Protein AF-C4G9R0-F1 (afdb_monomer_lite)

Structure (mmCIF, N/CA/C/O backbone):
data_AF-C4G9R0-F1
#
_entry.id   AF-C4G9R0-F1
#
loop_
_atom_site.group_PDB
_atom_site.id
_atom_site.type_symbol
_atom_site.label_atom_id
_atom_site.label_alt_id
_atom_site.label_comp_id
_atom_site.label_asym_id
_atom_site.label_entity_id
_atom_site.label_seq_id
_atom_site.pdbx_PDB_ins_code
_atom_site.Cartn_x
_atom_site.Cartn_y
_atom_site.Cartn_z
_atom_site.occupancy
_atom_site.B_iso_or_equiv
_atom_site.auth_seq_id
_atom_site.auth_comp_id
_atom_site.auth_asym_id
_atom_site.auth_atom_id
_atom_site.pdbx_PDB_model_num
ATOM 1 N N . MET A 1 1 ? 24.195 -30.583 -20.330 1.00 51.25 1 MET A N 1
ATOM 2 C CA . MET A 1 1 ? 23.621 -30.604 -18.969 1.00 51.25 1 MET A CA 1
ATOM 3 C C . MET A 1 1 ? 22.112 -30.655 -19.128 1.00 51.25 1 MET A C 1
ATOM 5 O O . MET A 1 1 ? 21.583 -29.836 -19.867 1.00 51.25 1 MET A O 1
ATOM 9 N N . THR A 1 2 ? 21.447 -31.658 -18.560 1.00 52.69 2 THR A N 1
ATOM 10 C CA . THR A 1 2 ? 19.978 -31.748 -18.485 1.00 52.69 2 THR A CA 1
ATOM 11 C C . THR A 1 2 ? 19.506 -31.054 -17.204 1.00 52.69 2 THR A C 1
ATOM 13 O O . THR A 1 2 ? 20.284 -30.952 -16.256 1.00 52.69 2 THR A O 1
ATOM 16 N N . GLY A 1 3 ? 18.260 -30.566 -17.159 1.00 59.72 3 GLY A N 1
ATOM 17 C CA . GLY A 1 3 ? 17.718 -29.900 -15.961 1.00 59.72 3 GLY A CA 1
ATOM 18 C C . GLY A 1 3 ? 17.754 -30.777 -14.702 1.00 59.72 3 GLY A C 1
ATOM 19 O O . GLY A 1 3 ? 17.905 -30.259 -13.603 1.00 59.72 3 GLY A O 1
ATOM 20 N N . GLU A 1 4 ? 17.703 -32.099 -14.878 1.00 60.91 4 GLU A N 1
ATOM 21 C CA . GLU A 1 4 ? 17.729 -33.097 -13.800 1.00 60.91 4 GLU A CA 1
ATOM 22 C C . GLU A 1 4 ? 19.090 -33.221 -13.106 1.00 60.91 4 GLU A C 1
ATOM 24 O O . GLU A 1 4 ? 19.130 -33.468 -11.908 1.00 60.91 4 GLU A O 1
ATOM 29 N N . ASN A 1 5 ? 20.197 -32.989 -13.820 1.00 63.16 5 ASN A N 1
ATOM 30 C CA . ASN A 1 5 ? 21.545 -33.140 -13.255 1.00 63.16 5 ASN A CA 1
ATOM 31 C C . ASN A 1 5 ? 22.100 -31.810 -12.725 1.00 63.16 5 ASN A C 1
ATOM 33 O O . ASN A 1 5 ? 23.210 -31.766 -12.213 1.00 63.16 5 ASN A O 1
ATOM 37 N N . LEU A 1 6 ? 21.368 -30.705 -12.889 1.00 59.38 6 LEU A N 1
ATOM 38 C CA . LEU A 1 6 ? 21.793 -29.365 -12.483 1.00 59.38 6 LEU A CA 1
ATOM 39 C C . LEU A 1 6 ? 22.047 -29.212 -10.962 1.00 59.38 6 LEU A C 1
ATOM 41 O O . LEU A 1 6 ? 23.009 -28.521 -10.621 1.00 59.38 6 LEU A O 1
ATOM 45 N N . PRO A 1 7 ? 21.274 -29.859 -10.059 1.00 63.22 7 PRO A N 1
ATOM 46 C CA . PRO A 1 7 ? 21.526 -29.810 -8.615 1.00 63.22 7 PRO A CA 1
ATOM 47 C C . PRO A 1 7 ? 22.849 -30.459 -8.187 1.00 63.22 7 PRO A C 1
ATOM 49 O O . PRO A 1 7 ? 23.428 -30.052 -7.190 1.00 63.22 7 PRO A O 1
ATOM 52 N N . ASP A 1 8 ? 23.364 -31.429 -8.948 1.00 66.31 8 ASP A N 1
ATOM 53 C CA . ASP A 1 8 ? 24.611 -32.133 -8.609 1.00 66.31 8 ASP A CA 1
ATOM 54 C C . ASP A 1 8 ? 25.868 -31.302 -8.931 1.00 66.31 8 ASP A C 1
ATOM 56 O O . ASP A 1 8 ? 26.953 -31.574 -8.417 1.00 66.31 8 ASP A O 1
ATOM 60 N N . PHE A 1 9 ? 25.734 -30.288 -9.796 1.00 66.00 9 PHE A N 1
ATOM 61 C CA . PHE A 1 9 ? 26.832 -29.401 -10.210 1.00 66.00 9 PHE A CA 1
ATOM 62 C C . PHE A 1 9 ? 26.811 -28.038 -9.525 1.00 66.00 9 PHE A C 1
ATOM 64 O O . PHE A 1 9 ? 27.817 -27.327 -9.555 1.00 66.00 9 PHE A O 1
ATOM 71 N N . LEU A 1 10 ? 25.678 -27.649 -8.948 1.00 60.59 10 LEU A N 1
ATOM 72 C CA . LEU A 1 10 ? 25.532 -26.381 -8.262 1.00 60.59 10 LEU A CA 1
ATOM 73 C C . LEU A 1 10 ? 25.135 -26.659 -6.815 1.00 60.59 10 LEU A C 1
ATOM 75 O O . LEU A 1 10 ? 24.077 -27.228 -6.576 1.00 60.59 10 LEU A O 1
ATOM 79 N N . ASP A 1 11 ? 25.952 -26.210 -5.861 1.00 54.31 11 ASP A N 1
ATOM 80 C CA . ASP A 1 11 ? 25.622 -26.182 -4.429 1.00 54.31 11 ASP A CA 1
ATOM 81 C C . ASP A 1 11 ? 24.531 -25.116 -4.183 1.00 54.31 11 ASP A C 1
ATOM 83 O O . ASP A 1 11 ? 24.765 -24.031 -3.654 1.00 54.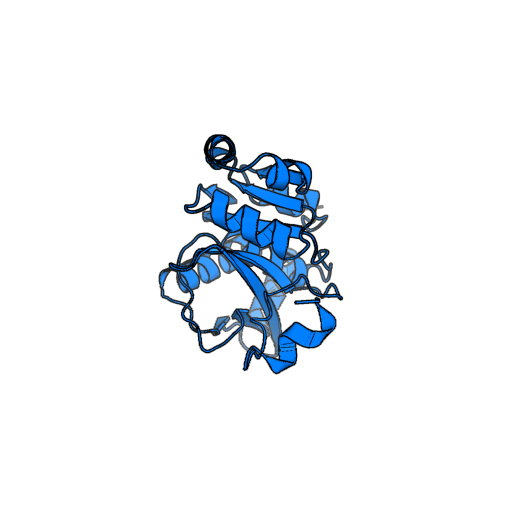31 11 ASP A O 1
ATOM 87 N N . MET A 1 12 ? 23.345 -25.354 -4.748 1.00 50.53 12 MET A N 1
ATOM 88 C CA . MET A 1 12 ? 22.261 -24.390 -4.878 1.00 50.53 12 MET A CA 1
ATOM 89 C C . MET A 1 12 ? 21.139 -24.791 -3.942 1.00 50.53 12 MET A C 1
ATOM 91 O O . MET A 1 12 ? 20.330 -25.663 -4.248 1.00 50.53 12 MET A O 1
ATOM 95 N N . ASN A 1 13 ? 21.012 -24.047 -2.851 1.00 50.47 13 ASN A N 1
ATOM 96 C CA . ASN A 1 13 ? 19.679 -23.685 -2.402 1.00 50.47 13 ASN A CA 1
ATOM 97 C C . ASN A 1 13 ? 19.175 -22.654 -3.432 1.00 50.47 13 ASN A C 1
ATOM 99 O O . ASN A 1 13 ? 19.682 -21.527 -3.426 1.00 50.47 13 ASN A O 1
ATOM 103 N N . PRO A 1 14 ? 18.289 -23.009 -4.387 1.00 52.00 14 PRO A N 1
ATOM 104 C CA . PRO A 1 14 ? 17.835 -22.046 -5.382 1.00 52.00 14 PRO A CA 1
ATOM 105 C C . PRO A 1 14 ? 17.212 -20.853 -4.657 1.00 52.00 14 PRO A C 1
ATOM 107 O O . PRO A 1 14 ? 16.450 -21.035 -3.708 1.00 52.00 14 PRO A O 1
ATOM 110 N N . MET A 1 15 ? 17.537 -19.633 -5.090 1.00 46.25 15 MET A N 1
ATOM 111 C CA . MET A 1 15 ? 16.899 -18.425 -4.566 1.00 46.25 15 MET A CA 1
ATOM 112 C C . MET A 1 15 ? 15.390 -18.544 -4.803 1.00 46.25 15 MET A C 1
ATOM 114 O O . MET A 1 15 ? 14.915 -18.431 -5.934 1.00 46.25 15 MET A O 1
ATOM 118 N N . ILE A 1 16 ? 14.636 -18.830 -3.740 1.00 53.75 16 ILE A N 1
ATOM 119 C CA . ILE A 1 16 ? 13.181 -18.932 -3.802 1.00 53.75 16 ILE A CA 1
ATOM 120 C C . ILE A 1 16 ? 12.656 -17.510 -3.977 1.00 53.75 16 ILE A C 1
ATOM 122 O O . ILE A 1 16 ? 12.612 -16.726 -3.031 1.00 53.75 16 ILE A O 1
ATOM 126 N N . HIS A 1 17 ? 12.294 -17.154 -5.207 1.00 57.88 17 HIS A N 1
ATOM 127 C CA . HIS A 1 17 ? 11.590 -15.906 -5.463 1.00 57.88 17 HIS A CA 1
ATOM 128 C C . HIS A 1 17 ? 10.225 -15.941 -4.771 1.00 57.88 17 HIS A C 1
ATOM 130 O O . HIS A 1 17 ? 9.507 -16.940 -4.866 1.00 57.88 17 HIS A O 1
ATOM 136 N N . ASN A 1 18 ? 9.861 -14.847 -4.098 1.00 69.12 18 ASN A N 1
ATOM 137 C CA . ASN A 1 18 ? 8.537 -14.700 -3.506 1.00 69.12 18 ASN A CA 1
ATOM 138 C C . ASN A 1 18 ? 7.474 -14.882 -4.599 1.00 69.12 18 ASN A C 1
ATOM 140 O O . ASN A 1 18 ? 7.473 -14.160 -5.595 1.00 69.12 18 ASN A O 1
ATOM 144 N N . ARG A 1 19 ? 6.585 -15.854 -4.405 1.00 80.38 19 ARG A N 1
ATOM 145 C CA . ARG A 1 19 ? 5.400 -16.096 -5.237 1.00 80.38 19 ARG A CA 1
ATOM 146 C C . ARG A 1 19 ? 4.171 -15.633 -4.494 1.00 80.38 19 ARG A C 1
ATOM 148 O O . ARG A 1 19 ? 4.175 -15.724 -3.266 1.00 80.38 19 ARG A O 1
ATOM 155 N N . VAL A 1 20 ? 3.148 -15.197 -5.227 1.00 87.06 20 VAL A N 1
ATOM 156 C CA . VAL A 1 20 ? 1.830 -14.889 -4.657 1.00 87.06 20 VAL A CA 1
ATOM 157 C C . VAL A 1 20 ? 1.336 -16.032 -3.764 1.00 87.06 20 VAL A C 1
ATOM 159 O O . VAL A 1 20 ? 1.631 -17.202 -4.003 1.00 87.06 20 VAL A O 1
ATOM 162 N N . ARG A 1 21 ? 0.624 -15.683 -2.690 1.00 84.38 21 ARG A N 1
ATOM 163 C CA . ARG A 1 21 ? 0.135 -16.657 -1.704 1.00 84.38 21 ARG A CA 1
ATOM 164 C C . ARG A 1 21 ? -0.994 -17.507 -2.287 1.00 84.38 21 ARG A C 1
ATOM 166 O O . ARG A 1 21 ? -1.810 -17.003 -3.046 1.00 84.38 21 ARG A O 1
ATOM 173 N N . ASP A 1 22 ? -1.119 -18.741 -1.804 1.00 80.62 22 ASP A N 1
ATOM 174 C CA . ASP A 1 22 ? -2.201 -19.653 -2.211 1.00 80.62 22 ASP A CA 1
ATOM 175 C C . ASP A 1 22 ? -3.575 -19.276 -1.629 1.00 80.62 22 ASP A C 1
ATOM 177 O O . ASP A 1 22 ? -4.611 -19.714 -2.122 1.00 80.62 22 ASP A O 1
ATOM 181 N N . SER A 1 23 ? -3.603 -18.498 -0.540 1.00 84.44 23 SER A N 1
ATOM 182 C CA . SER A 1 23 ? -4.836 -18.139 0.169 1.00 84.44 23 SER A CA 1
ATOM 183 C C . SER A 1 23 ? -4.976 -16.637 0.372 1.00 84.44 23 SER A C 1
ATOM 185 O O . SER A 1 23 ? -4.025 -15.937 0.731 1.00 84.44 23 SER A O 1
ATOM 187 N N . ALA A 1 24 ? -6.205 -16.162 0.175 1.00 89.19 24 ALA A N 1
ATOM 188 C CA . ALA A 1 24 ? -6.622 -14.803 0.467 1.00 89.19 24 ALA A CA 1
ATOM 189 C C . ALA A 1 24 ? -7.077 -14.718 1.930 1.00 89.19 24 ALA A C 1
ATOM 191 O O . ALA A 1 24 ? -7.971 -15.455 2.342 1.00 89.19 24 ALA A O 1
ATOM 192 N N . ASN A 1 25 ? -6.489 -13.810 2.707 1.00 93.69 25 ASN A N 1
ATOM 193 C CA . ASN A 1 25 ? -6.906 -13.542 4.083 1.00 93.69 25 ASN A CA 1
ATOM 194 C C . ASN A 1 25 ? -7.237 -12.051 4.222 1.00 93.69 25 ASN A C 1
ATOM 196 O O . ASN A 1 25 ? -6.473 -11.226 3.713 1.00 93.69 25 ASN A O 1
ATOM 200 N N . PRO A 1 26 ? -8.342 -11.676 4.894 1.00 96.94 26 PRO A N 1
ATOM 201 C CA . PRO A 1 26 ? -8.609 -10.277 5.199 1.00 96.94 26 PRO A CA 1
ATOM 202 C C . PRO A 1 26 ? -7.429 -9.638 5.933 1.00 96.94 26 PRO A C 1
ATOM 204 O O . PRO A 1 26 ? -6.850 -10.240 6.837 1.00 96.94 26 PRO A O 1
ATOM 207 N N . GLY A 1 27 ? -7.062 -8.424 5.532 1.00 96.88 27 GLY A N 1
ATOM 208 C CA . GLY A 1 27 ? -5.937 -7.702 6.120 1.00 96.88 27 GLY A CA 1
ATOM 209 C C . GLY A 1 27 ? -4.560 -8.062 5.560 1.00 96.88 27 GLY A C 1
ATOM 210 O O . GLY A 1 27 ? -3.576 -7.501 6.044 1.00 96.88 27 GLY A O 1
ATOM 211 N N . VAL A 1 28 ? -4.470 -8.947 4.559 1.00 97.62 28 VAL A N 1
ATOM 212 C CA . VAL A 1 28 ? -3.212 -9.333 3.898 1.00 97.62 28 VAL A CA 1
ATOM 213 C C . VAL A 1 28 ? -3.228 -8.916 2.432 1.00 97.62 28 VAL A C 1
ATOM 215 O O . VAL A 1 28 ? -4.033 -9.434 1.665 1.00 97.62 28 VAL A O 1
ATOM 218 N N . ILE A 1 29 ? -2.321 -8.019 2.030 1.00 98.06 29 ILE A N 1
ATOM 219 C CA . ILE A 1 29 ? -2.268 -7.480 0.658 1.00 98.06 29 ILE A CA 1
ATOM 220 C C . ILE A 1 29 ? -0.858 -7.560 0.075 1.00 98.06 29 ILE A C 1
ATOM 222 O O . ILE A 1 29 ? 0.128 -7.265 0.756 1.00 98.06 29 ILE A O 1
ATOM 226 N N . THR A 1 30 ? -0.778 -7.919 -1.209 1.00 97.25 30 THR A N 1
ATOM 227 C CA . THR A 1 30 ? 0.463 -7.931 -1.990 1.00 97.25 30 THR A CA 1
ATOM 228 C C . THR A 1 30 ? 0.831 -6.511 -2.434 1.00 97.25 30 THR A C 1
ATOM 230 O O . THR A 1 30 ? 0.065 -5.818 -3.106 1.00 97.25 30 THR A O 1
ATOM 233 N N . GLY A 1 31 ? 2.028 -6.065 -2.065 1.00 96.50 31 GLY A N 1
ATOM 234 C CA . GLY A 1 31 ? 2.641 -4.820 -2.524 1.00 96.50 31 GLY A CA 1
ATOM 235 C C . GLY A 1 31 ? 3.877 -5.079 -3.380 1.00 96.50 31 GLY A C 1
ATOM 236 O O . GLY A 1 31 ? 4.393 -6.196 -3.426 1.00 96.50 31 GLY A O 1
ATOM 237 N N . LEU A 1 32 ? 4.375 -4.033 -4.037 1.00 95.44 32 LEU A N 1
ATOM 238 C CA . LEU A 1 32 ? 5.611 -4.089 -4.820 1.00 95.44 32 LEU A CA 1
ATOM 239 C C . LEU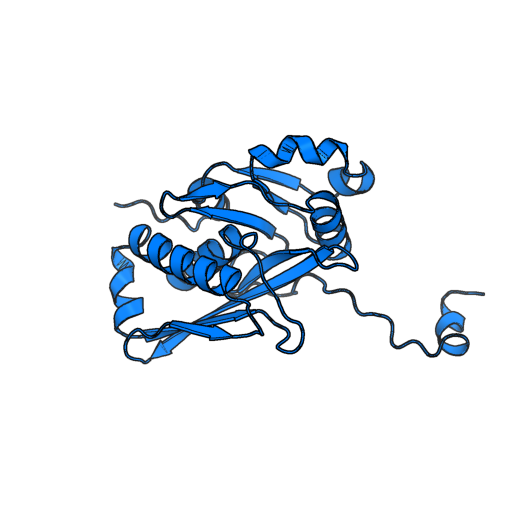 A 1 32 ? 6.678 -3.189 -4.197 1.00 95.44 32 LEU A C 1
ATOM 241 O O . LEU A 1 32 ? 6.449 -2.001 -3.968 1.00 95.44 32 LEU A O 1
ATOM 245 N N . ALA A 1 33 ? 7.864 -3.746 -3.976 1.00 89.69 33 ALA A N 1
ATOM 246 C CA . ALA A 1 33 ? 9.042 -3.024 -3.521 1.00 89.69 33 ALA A CA 1
ATOM 247 C C . ALA A 1 33 ? 10.130 -3.004 -4.589 1.00 89.69 33 ALA A C 1
ATOM 249 O O . ALA A 1 33 ? 10.214 -3.870 -5.462 1.00 89.69 33 ALA A O 1
ATOM 250 N N . TRP A 1 34 ? 10.992 -2.003 -4.469 1.00 83.31 34 TRP A N 1
ATOM 251 C CA . TRP A 1 34 ? 12.229 -1.908 -5.219 1.00 83.31 34 TRP A CA 1
ATOM 252 C C . TRP A 1 34 ? 13.400 -2.009 -4.246 1.00 83.31 34 TRP A C 1
ATOM 254 O O . TRP A 1 34 ? 13.396 -1.371 -3.194 1.00 83.31 34 TRP A O 1
ATOM 264 N N . THR A 1 35 ? 14.387 -2.823 -4.595 1.00 75.56 35 THR A N 1
ATOM 265 C CA . THR A 1 35 ? 15.649 -2.950 -3.867 1.00 75.56 35 THR A CA 1
ATOM 266 C C . THR A 1 35 ? 16.805 -2.674 -4.829 1.00 75.56 35 THR A C 1
ATOM 268 O O . THR A 1 35 ? 16.616 -2.780 -6.043 1.00 75.56 35 THR A O 1
ATOM 271 N N . PRO A 1 36 ? 18.025 -2.403 -4.333 1.00 71.00 36 PRO A N 1
ATOM 272 C CA . PRO A 1 36 ? 19.189 -2.210 -5.200 1.00 71.00 36 PRO A CA 1
ATOM 273 C C . PRO A 1 36 ? 19.499 -3.394 -6.130 1.00 71.00 36 PRO A C 1
ATOM 275 O O . PRO A 1 36 ? 20.168 -3.213 -7.141 1.00 71.00 36 PRO A O 1
ATOM 278 N N . VAL A 1 37 ? 19.025 -4.602 -5.800 1.00 74.38 37 VAL A N 1
ATOM 279 C CA . VAL A 1 37 ? 19.209 -5.820 -6.611 1.00 74.38 37 VAL A CA 1
ATOM 280 C C . VAL A 1 37 ? 18.015 -6.122 -7.529 1.00 74.38 37 VAL A C 1
ATOM 282 O O . VAL A 1 37 ? 18.001 -7.147 -8.208 1.00 74.38 37 VAL A O 1
ATOM 285 N N . GLY A 1 38 ? 17.015 -5.236 -7.566 1.00 82.88 38 GLY A N 1
ATOM 286 C CA . GLY A 1 38 ? 15.825 -5.336 -8.409 1.00 82.88 38 GLY A CA 1
ATOM 287 C C . GLY A 1 38 ? 14.511 -5.288 -7.627 1.00 82.88 38 GLY A C 1
ATOM 288 O O . GLY A 1 38 ? 14.474 -5.110 -6.406 1.00 82.88 38 GLY A O 1
ATOM 289 N N . GLY A 1 39 ? 13.403 -5.438 -8.352 1.00 86.75 39 GLY A N 1
ATOM 290 C CA . GLY A 1 39 ? 12.066 -5.470 -7.766 1.00 86.75 39 GLY A CA 1
ATOM 291 C C . GLY A 1 39 ? 11.762 -6.783 -7.043 1.00 86.75 39 GLY A C 1
ATOM 292 O O . GLY A 1 39 ? 12.234 -7.854 -7.435 1.00 86.75 39 GLY A O 1
ATOM 293 N N . THR A 1 40 ? 10.911 -6.699 -6.023 1.00 91.25 40 THR A N 1
ATOM 294 C CA . THR A 1 40 ? 10.341 -7.848 -5.308 1.00 91.25 40 THR A CA 1
ATOM 295 C C . THR A 1 40 ? 8.886 -7.573 -4.946 1.00 91.25 40 THR A C 1
ATOM 297 O O . THR A 1 40 ? 8.503 -6.423 -4.725 1.00 91.25 40 THR A O 1
ATOM 300 N N . ILE A 1 41 ? 8.077 -8.624 -4.824 1.00 93.12 41 ILE A N 1
ATOM 301 C CA . ILE A 1 41 ? 6.805 -8.510 -4.109 1.00 93.12 41 ILE A CA 1
ATOM 302 C C . ILE A 1 41 ? 7.058 -8.497 -2.595 1.00 93.12 41 ILE A C 1
ATOM 304 O O . ILE A 1 41 ? 8.047 -9.066 -2.115 1.00 93.12 41 ILE A O 1
ATOM 308 N N . LEU A 1 42 ? 6.165 -7.846 -1.855 1.00 92.44 42 LEU A N 1
ATOM 309 C CA . LEU A 1 42 ? 6.090 -7.882 -0.396 1.00 92.44 42 LEU A CA 1
ATOM 310 C C . LEU A 1 42 ? 4.647 -8.090 0.051 1.00 92.44 42 LEU A C 1
ATOM 312 O O . LEU A 1 42 ? 3.711 -7.877 -0.719 1.00 92.44 42 LEU A O 1
ATOM 316 N N . TYR A 1 43 ? 4.474 -8.452 1.316 1.00 92.56 43 TYR A N 1
ATOM 317 C CA . TYR A 1 43 ? 3.162 -8.586 1.934 1.00 92.56 43 TYR A CA 1
ATOM 318 C C . TYR A 1 43 ? 3.019 -7.584 3.059 1.00 92.56 43 TYR A C 1
ATOM 320 O O . TYR A 1 43 ? 3.942 -7.401 3.850 1.00 92.56 43 TYR A O 1
ATOM 328 N N . ILE A 1 44 ? 1.850 -6.963 3.139 1.00 96.31 44 ILE A N 1
ATOM 329 C CA . ILE A 1 44 ? 1.443 -6.209 4.317 1.00 96.31 44 ILE A CA 1
ATOM 330 C C . ILE A 1 44 ? 0.375 -7.020 5.018 1.00 96.31 44 ILE A C 1
ATOM 332 O O . ILE A 1 44 ? -0.666 -7.304 4.430 1.00 96.31 44 ILE A O 1
ATOM 336 N N . GLU A 1 45 ? 0.653 -7.382 6.261 1.00 97.56 45 GLU A N 1
ATOM 337 C CA . GLU A 1 45 ? -0.250 -8.112 7.135 1.00 97.56 45 GLU A CA 1
ATOM 338 C C . GLU A 1 45 ? -0.749 -7.170 8.225 1.00 97.56 45 GLU A C 1
ATOM 340 O O . GLU A 1 45 ? 0.024 -6.421 8.829 1.00 97.56 45 GLU A O 1
ATOM 345 N N . THR A 1 46 ? -2.055 -7.188 8.464 1.00 98.25 46 THR A N 1
ATOM 346 C CA . THR A 1 46 ? -2.695 -6.340 9.466 1.00 98.25 46 THR A CA 1
ATOM 347 C C . THR A 1 46 ? -3.621 -7.158 10.348 1.00 98.25 46 THR A C 1
ATOM 349 O O . THR A 1 46 ? -4.315 -8.057 9.875 1.00 98.25 46 THR A O 1
ATOM 352 N N . MET A 1 47 ? -3.633 -6.855 11.643 1.00 97.25 47 MET A N 1
ATOM 353 C CA . MET A 1 47 ? -4.554 -7.482 12.586 1.00 97.25 47 MET A CA 1
ATOM 354 C C . MET A 1 47 ? -4.940 -6.547 13.723 1.00 97.25 47 MET A C 1
ATOM 356 O O . MET A 1 47 ? -4.170 -5.673 14.122 1.00 97.25 47 MET A O 1
ATOM 360 N N . PHE A 1 48 ? -6.127 -6.786 14.275 1.00 96.94 48 PHE A N 1
ATOM 361 C CA . PHE A 1 48 ? -6.552 -6.211 15.542 1.00 96.94 48 PHE A CA 1
ATOM 362 C C . PHE A 1 48 ? -6.329 -7.199 16.681 1.00 96.94 48 PHE A C 1
ATOM 364 O O . PHE A 1 48 ? -6.621 -8.389 16.563 1.00 96.94 48 PHE A O 1
ATOM 371 N N . THR A 1 49 ? -5.875 -6.678 17.813 1.00 95.38 49 THR A N 1
ATOM 372 C CA . THR A 1 49 ? -5.840 -7.389 19.093 1.00 95.38 49 THR A CA 1
ATOM 373 C C . THR A 1 49 ? -6.515 -6.537 20.157 1.00 95.38 49 THR A C 1
ATOM 375 O O . THR A 1 49 ? -6.459 -5.313 20.096 1.00 95.38 49 THR A O 1
ATOM 378 N N . LYS A 1 50 ? -7.176 -7.153 21.140 1.00 95.38 50 LYS A N 1
ATOM 379 C CA . LYS A 1 50 ? -7.873 -6.395 22.188 1.00 95.38 50 LYS A CA 1
ATOM 380 C C . LYS A 1 50 ? -6.879 -5.507 22.942 1.00 95.38 50 LYS A C 1
ATOM 382 O O . LYS A 1 50 ? -5.875 -6.013 23.440 1.00 95.38 50 LYS A O 1
ATOM 387 N N . GLY A 1 51 ? -7.160 -4.210 23.037 1.00 94.38 51 GLY A N 1
ATOM 388 C CA . GLY A 1 51 ? -6.155 -3.242 23.467 1.00 94.38 51 GLY A CA 1
ATOM 389 C C . GLY A 1 51 ? -6.724 -1.875 23.821 1.00 94.38 51 GLY A C 1
ATOM 390 O O . GLY A 1 51 ? -7.858 -1.762 24.279 1.00 94.38 51 GLY A O 1
ATOM 391 N N . SER A 1 52 ? -5.904 -0.842 23.655 1.00 93.19 52 SER A N 1
ATOM 392 C CA . SER A 1 52 ? -6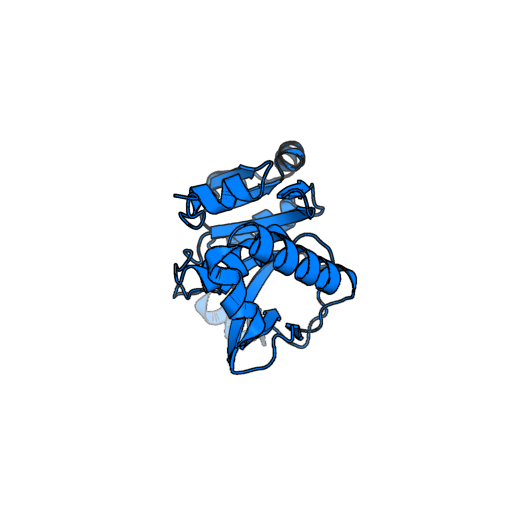.223 0.544 24.013 1.00 93.19 52 SER A CA 1
ATOM 393 C C . SER A 1 52 ? -6.065 1.508 22.832 1.00 93.19 52 SER A C 1
ATOM 395 O O . SER A 1 52 ? -5.829 2.698 23.045 1.00 93.19 52 SER A O 1
ATOM 397 N N . GLY A 1 53 ? -6.080 0.993 21.602 1.00 93.50 53 GLY A N 1
ATOM 398 C CA . GLY A 1 53 ? -5.967 1.783 20.378 1.00 93.50 53 GLY A CA 1
ATOM 399 C C . GLY A 1 53 ? -4.543 2.104 19.927 1.00 93.50 53 GLY A C 1
ATOM 400 O O . GLY A 1 53 ? -4.328 3.064 19.182 1.00 93.50 53 GLY A O 1
ATOM 401 N N . LYS A 1 54 ? -3.544 1.337 20.373 1.00 96.25 54 LYS A N 1
ATOM 402 C CA . LYS A 1 54 ? -2.151 1.526 19.944 1.00 96.25 54 LYS A CA 1
ATOM 403 C C . LYS A 1 54 ? -1.957 1.038 18.513 1.00 96.25 54 LYS A C 1
ATOM 405 O O . LYS A 1 54 ? -2.547 0.046 18.103 1.00 96.25 54 LYS A O 1
ATOM 410 N N . VAL A 1 55 ? -1.066 1.697 17.776 1.00 96.38 55 VAL A N 1
ATOM 411 C CA . VAL A 1 55 ? -0.607 1.232 16.462 1.00 96.38 55 VAL A CA 1
ATOM 412 C C . VAL A 1 55 ? 0.816 0.710 16.604 1.00 96.38 55 VAL A C 1
ATOM 414 O O . VAL A 1 55 ? 1.718 1.448 16.997 1.00 96.38 55 VAL A O 1
ATOM 417 N N . GLN A 1 56 ? 1.010 -0.567 16.295 1.00 95.88 56 GLN A N 1
ATOM 418 C CA . GLN A 1 56 ? 2.304 -1.235 16.281 1.00 95.88 56 GLN A CA 1
ATOM 419 C C . GLN A 1 56 ? 2.707 -1.523 14.840 1.00 95.88 56 GLN A C 1
ATOM 421 O O . GLN A 1 56 ? 1.911 -2.025 14.049 1.00 95.88 56 GLN A O 1
ATOM 426 N N . VAL A 1 57 ? 3.955 -1.216 14.502 1.00 96.00 57 VAL A N 1
ATOM 427 C CA . VAL A 1 57 ? 4.501 -1.411 13.158 1.00 96.00 57 VAL A CA 1
ATOM 428 C C . VAL A 1 57 ? 5.802 -2.196 13.273 1.00 96.00 57 VAL A C 1
ATOM 430 O O . VAL A 1 57 ? 6.685 -1.828 14.045 1.00 96.00 57 VAL A O 1
ATOM 433 N N . THR A 1 58 ? 5.917 -3.295 12.530 1.00 95.00 58 THR A N 1
ATOM 434 C CA . THR A 1 58 ? 7.052 -4.234 12.607 1.00 95.00 58 THR A CA 1
ATOM 435 C C . THR A 1 58 ? 7.483 -4.703 11.214 1.00 95.00 58 THR A C 1
ATOM 437 O O . THR A 1 58 ? 6.735 -4.542 10.253 1.00 95.00 58 THR A O 1
ATOM 440 N N . GLY A 1 59 ? 8.671 -5.312 11.102 1.00 93.06 59 GLY A N 1
ATOM 441 C CA . GLY A 1 59 ? 9.222 -5.776 9.815 1.00 93.06 59 GLY A CA 1
ATOM 442 C C . GLY A 1 59 ? 10.409 -4.961 9.287 1.00 93.06 59 GLY A C 1
ATOM 443 O O . GLY A 1 59 ? 10.601 -4.891 8.075 1.00 93.06 59 GLY A O 1
ATOM 444 N N . GLN A 1 60 ? 11.185 -4.341 10.191 1.00 92.25 60 GLN A N 1
ATOM 445 C CA . GLN A 1 60 ? 12.337 -3.472 9.880 1.00 92.25 60 GLN A CA 1
ATOM 446 C C . GLN A 1 60 ? 11.981 -2.296 8.966 1.00 92.25 60 GLN A C 1
ATOM 448 O O . GLN A 1 60 ? 12.652 -2.036 7.967 1.00 92.25 60 GLN A O 1
ATOM 453 N N . LEU A 1 61 ? 10.898 -1.593 9.306 1.00 92.00 61 LEU A N 1
ATOM 454 C CA . LEU A 1 61 ? 10.473 -0.428 8.540 1.00 92.00 61 LEU A CA 1
ATOM 455 C C . LEU A 1 61 ? 11.308 0.801 8.903 1.00 92.00 61 LEU A C 1
ATOM 457 O O . LEU A 1 61 ? 11.497 1.094 10.089 1.00 92.00 61 LEU A O 1
ATOM 461 N N . GLY A 1 62 ? 11.776 1.518 7.885 1.00 93.06 62 GLY A N 1
ATOM 462 C CA . GLY A 1 62 ? 12.346 2.852 8.040 1.00 93.06 62 GLY A CA 1
ATOM 463 C C . GLY A 1 62 ? 11.275 3.901 8.346 1.00 93.06 62 GLY A C 1
ATOM 464 O O . GLY A 1 62 ? 10.079 3.602 8.444 1.00 93.06 62 GLY A O 1
ATOM 465 N N . ASP A 1 63 ? 11.705 5.137 8.572 1.00 95.50 63 ASP A N 1
ATOM 466 C CA . ASP A 1 63 ? 10.819 6.175 9.102 1.00 95.50 63 ASP A CA 1
ATOM 467 C C . ASP A 1 63 ? 9.803 6.670 8.064 1.00 95.50 63 ASP A C 1
ATOM 469 O O . ASP A 1 63 ? 8.656 6.934 8.427 1.00 95.50 63 ASP A O 1
ATOM 473 N N . VAL A 1 64 ? 10.156 6.667 6.774 1.00 95.38 64 VAL A N 1
ATOM 474 C CA . VAL A 1 64 ? 9.238 7.056 5.688 1.00 95.38 64 VAL A CA 1
ATOM 475 C C . VAL A 1 64 ? 8.100 6.045 5.555 1.00 95.38 64 VAL A C 1
ATOM 477 O O . VAL A 1 64 ? 6.929 6.405 5.393 1.00 95.38 64 VAL A O 1
ATOM 480 N N . MET A 1 65 ? 8.410 4.754 5.667 1.00 94.50 65 MET A N 1
ATOM 481 C CA . MET A 1 65 ? 7.382 3.719 5.607 1.00 94.50 65 MET A CA 1
ATOM 482 C C . MET A 1 65 ? 6.505 3.691 6.873 1.00 94.50 65 MET A C 1
ATOM 484 O O . MET A 1 65 ? 5.303 3.433 6.776 1.00 94.50 65 MET A O 1
ATOM 488 N N . LYS A 1 66 ? 7.051 4.023 8.055 1.00 96.44 66 LYS A N 1
ATOM 489 C CA . LYS A 1 66 ? 6.240 4.230 9.273 1.00 96.44 66 LYS A CA 1
ATOM 490 C C . LYS A 1 66 ? 5.291 5.419 9.132 1.00 96.44 66 LYS A C 1
ATOM 492 O O . LYS A 1 66 ? 4.134 5.308 9.533 1.00 96.44 66 LYS A O 1
ATOM 497 N N . GLU A 1 67 ? 5.747 6.526 8.553 1.00 96.62 67 GLU A N 1
ATOM 498 C CA . GLU A 1 67 ? 4.895 7.685 8.264 1.00 96.62 67 GLU A CA 1
ATOM 499 C C . GLU A 1 67 ? 3.770 7.310 7.290 1.00 96.62 67 GLU A C 1
ATOM 501 O O . GLU A 1 67 ? 2.598 7.587 7.551 1.00 96.62 67 GLU A O 1
ATOM 506 N N . SER A 1 68 ? 4.095 6.555 6.237 1.00 96.94 68 SER A N 1
ATOM 507 C CA . SER A 1 68 ? 3.103 6.026 5.290 1.00 96.94 68 SER A CA 1
ATOM 508 C C . SER A 1 68 ? 2.037 5.172 5.987 1.00 96.94 68 SER A C 1
ATOM 510 O O . SER A 1 68 ? 0.848 5.280 5.681 1.00 96.94 68 SER A O 1
ATOM 512 N N . ALA A 1 69 ? 2.430 4.357 6.973 1.00 97.38 69 ALA A N 1
ATOM 513 C CA . ALA A 1 69 ? 1.492 3.582 7.781 1.00 97.38 69 ALA A CA 1
ATOM 514 C C . ALA A 1 69 ? 0.573 4.478 8.633 1.00 97.38 69 ALA A C 1
ATOM 516 O O . ALA A 1 69 ? -0.626 4.214 8.724 1.00 97.38 69 ALA A O 1
ATOM 517 N N . GLN A 1 70 ? 1.091 5.564 9.214 1.00 97.31 70 GLN A N 1
ATOM 518 C CA . GLN A 1 70 ? 0.281 6.524 9.977 1.00 97.31 70 GLN A CA 1
ATOM 519 C C . GLN A 1 70 ? -0.722 7.281 9.094 1.00 97.31 70 GLN A C 1
ATOM 521 O O . GLN A 1 70 ? -1.882 7.455 9.488 1.00 97.31 70 GLN A O 1
ATOM 526 N N . ILE A 1 71 ? -0.304 7.688 7.891 1.00 97.81 71 ILE A N 1
ATOM 527 C CA . ILE A 1 71 ? -1.183 8.305 6.888 1.00 97.81 71 ILE A CA 1
ATOM 528 C C . ILE A 1 71 ? -2.299 7.329 6.510 1.00 97.81 71 ILE A C 1
ATOM 530 O O . ILE A 1 71 ? -3.473 7.703 6.543 1.00 97.81 71 ILE A O 1
ATOM 534 N N . ALA A 1 72 ? -1.956 6.068 6.233 1.00 97.88 72 ALA A N 1
ATOM 535 C CA . ALA A 1 72 ? -2.930 5.044 5.880 1.00 97.88 72 ALA A CA 1
ATOM 536 C C . ALA A 1 72 ? -3.966 4.818 6.992 1.00 97.88 72 ALA A C 1
ATOM 538 O O . ALA A 1 72 ? -5.164 4.803 6.715 1.00 97.88 72 ALA A O 1
ATOM 539 N N . VAL A 1 73 ? -3.534 4.717 8.255 1.00 97.06 73 VAL A N 1
ATOM 540 C CA . VAL A 1 73 ? -4.449 4.591 9.405 1.00 97.06 73 VAL A CA 1
ATOM 541 C C . VAL A 1 73 ? -5.388 5.793 9.500 1.00 97.06 73 VAL A C 1
ATOM 543 O O . VAL A 1 73 ? -6.591 5.618 9.692 1.00 97.06 73 VAL A O 1
ATOM 546 N N . SER A 1 74 ? -4.860 7.008 9.350 1.00 96.19 74 SER A N 1
ATOM 547 C CA . SER A 1 74 ? -5.653 8.240 9.427 1.00 96.19 74 SER A CA 1
ATOM 548 C C . SER A 1 74 ? -6.702 8.307 8.316 1.00 96.19 74 SER A C 1
ATOM 550 O O . SER A 1 74 ? -7.871 8.594 8.575 1.00 96.19 74 SER A O 1
ATOM 552 N N . LEU A 1 75 ? -6.301 7.975 7.088 1.00 95.69 75 LEU A N 1
ATOM 553 C CA . LEU A 1 75 ? -7.181 7.967 5.927 1.00 95.69 75 LEU A CA 1
ATOM 554 C C . LEU A 1 75 ? -8.279 6.909 6.055 1.00 95.69 75 LEU A C 1
ATOM 556 O O . LEU A 1 75 ? -9.448 7.195 5.823 1.00 95.69 75 LEU A O 1
ATOM 560 N N . VAL A 1 76 ? -7.931 5.701 6.493 1.00 95.56 76 VAL A N 1
ATOM 561 C CA . VAL A 1 76 ? -8.896 4.613 6.683 1.00 95.56 76 VAL A CA 1
ATOM 562 C C . VAL A 1 76 ? -9.898 4.954 7.786 1.00 95.56 76 VAL A C 1
ATOM 564 O O . VAL A 1 76 ? -11.096 4.761 7.601 1.00 95.56 76 VAL A O 1
ATOM 567 N N . LYS A 1 77 ? -9.465 5.544 8.907 1.00 93.94 77 LYS A N 1
ATOM 568 C CA . LYS A 1 77 ? -10.399 6.033 9.937 1.00 93.94 77 LYS A CA 1
ATOM 569 C C . LYS A 1 77 ? -11.399 7.053 9.381 1.00 93.94 77 LYS A C 1
ATOM 571 O O . LYS A 1 77 ? -12.553 7.054 9.800 1.00 93.94 77 LYS A O 1
ATOM 576 N N . ASN A 1 78 ? -10.969 7.898 8.441 1.00 93.44 78 ASN A N 1
ATOM 577 C CA . ASN A 1 78 ? -11.845 8.858 7.774 1.00 93.44 78 ASN A CA 1
ATOM 578 C C . ASN A 1 78 ? -12.811 8.193 6.777 1.00 93.44 78 ASN A C 1
ATOM 580 O O . ASN A 1 78 ? -13.976 8.574 6.733 1.00 93.44 78 ASN A O 1
ATOM 584 N N . LEU A 1 79 ? -12.349 7.189 6.025 1.00 92.75 79 LEU A N 1
ATOM 585 C CA . LEU A 1 79 ? -13.159 6.453 5.048 1.00 92.75 79 LEU A CA 1
ATOM 586 C C . LEU A 1 79 ? -14.214 5.544 5.701 1.00 92.75 79 LEU A C 1
ATOM 588 O O . LEU A 1 79 ? -15.288 5.356 5.137 1.00 92.75 79 LEU A O 1
ATOM 592 N N . TYR A 1 80 ? -13.932 5.007 6.892 1.00 93.06 80 TYR A N 1
ATOM 593 C CA . TYR A 1 80 ? -14.804 4.066 7.606 1.00 93.06 80 TYR A CA 1
ATOM 594 C C . TYR A 1 80 ? -15.212 4.606 8.990 1.00 93.06 80 TYR A C 1
ATOM 596 O O . TYR A 1 80 ? -14.891 4.004 10.021 1.00 93.06 80 TYR A O 1
ATOM 604 N N . PRO A 1 81 ? -15.944 5.738 9.065 1.00 90.75 81 PRO A N 1
ATOM 605 C CA . PRO A 1 81 ? -16.248 6.394 10.337 1.00 90.75 81 PRO A CA 1
ATOM 606 C C . PRO A 1 81 ? -17.129 5.530 11.252 1.00 90.75 81 PRO A C 1
ATOM 608 O O . PRO A 1 81 ? -17.009 5.616 12.474 1.00 90.75 81 PRO A O 1
ATOM 611 N N . LYS A 1 82 ? -17.967 4.647 10.685 1.00 90.00 82 LYS A N 1
ATOM 612 C CA . LYS A 1 82 ? -18.822 3.712 11.442 1.00 90.00 82 LYS A CA 1
ATOM 613 C C . LYS A 1 82 ? -18.000 2.618 12.148 1.00 90.00 82 LYS A C 1
ATOM 615 O O . LYS A 1 82 ? -18.432 2.093 13.168 1.00 90.00 82 LYS A O 1
ATOM 620 N N . GLN A 1 83 ? -16.810 2.306 11.636 1.00 89.44 83 GLN A N 1
ATOM 621 C CA . GLN A 1 83 ? -15.888 1.296 12.158 1.00 89.44 83 GLN A CA 1
ATOM 622 C C . GLN A 1 83 ? -14.763 1.908 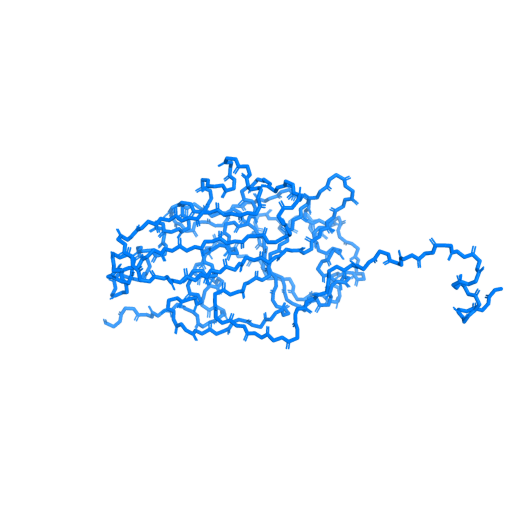13.008 1.00 89.44 83 GLN A C 1
ATOM 624 O O . GLN A 1 83 ? -13.943 1.173 13.554 1.00 89.44 83 GLN A O 1
ATOM 629 N N . SER A 1 84 ? -14.731 3.236 13.160 1.00 82.38 84 SER A N 1
ATOM 630 C CA . SER A 1 84 ? -13.704 3.968 13.919 1.00 82.38 84 SER A CA 1
ATOM 631 C C . SER A 1 84 ? -13.497 3.421 15.339 1.00 82.38 84 SER A C 1
ATOM 633 O O . SER A 1 84 ? -12.356 3.284 15.780 1.00 82.38 84 SER A O 1
ATOM 635 N N . ARG A 1 85 ? -14.582 2.991 15.996 1.00 88.75 85 ARG A N 1
ATOM 636 C CA . ARG A 1 85 ? -14.588 2.368 17.327 1.00 88.75 85 ARG A CA 1
ATOM 637 C C . ARG A 1 85 ? -13.694 1.126 17.440 1.00 88.75 85 ARG A C 1
ATOM 639 O O . ARG A 1 85 ? -13.119 0.889 18.498 1.00 88.75 85 ARG A O 1
ATOM 646 N N . LEU A 1 86 ? -13.507 0.362 16.358 1.00 92.50 86 LEU A N 1
ATOM 647 C CA . LEU A 1 86 ? -12.607 -0.798 16.363 1.00 92.50 86 LEU A CA 1
ATOM 648 C C . LEU A 1 86 ? -11.162 -0.395 16.670 1.00 92.50 86 LEU A C 1
ATOM 650 O O . LEU A 1 86 ? -10.476 -1.130 17.371 1.00 92.50 86 LEU A O 1
ATOM 654 N N . PHE A 1 87 ? -10.720 0.777 16.208 1.00 92.31 87 PHE A N 1
ATOM 655 C CA . PHE A 1 87 ? -9.381 1.295 16.492 1.00 92.31 87 PHE A CA 1
ATOM 656 C C . PHE A 1 87 ? -9.232 1.873 17.901 1.00 92.31 87 PHE A C 1
ATOM 658 O O . PHE A 1 87 ? -8.115 2.184 18.293 1.00 92.31 87 PHE A O 1
ATOM 665 N N . GLU A 1 88 ? -10.323 2.100 18.631 1.00 90.38 88 GLU A N 1
ATOM 666 C CA . GLU A 1 88 ? -10.277 2.577 20.019 1.00 90.38 88 GLU A CA 1
ATOM 667 C C . GLU A 1 88 ? -10.224 1.393 20.992 1.00 90.38 88 GLU A C 1
ATOM 669 O O . GLU A 1 88 ? -9.483 1.415 21.971 1.00 90.38 88 GLU A O 1
ATOM 674 N N . GLU A 1 89 ? -10.985 0.337 20.695 1.00 94.12 89 GLU A N 1
ATOM 675 C CA . GLU A 1 89 ? -11.107 -0.860 21.537 1.00 94.12 89 GLU A CA 1
ATOM 676 C C . GLU A 1 89 ? -10.003 -1.905 21.285 1.00 94.12 89 GLU A C 1
ATOM 678 O O . GLU A 1 89 ? -9.832 -2.843 22.072 1.00 94.12 89 GLU A O 1
ATOM 683 N N . ASN A 1 90 ? -9.255 -1.768 20.186 1.00 97.12 90 ASN A N 1
ATOM 684 C CA . ASN A 1 90 ? -8.233 -2.723 19.770 1.00 97.12 90 ASN A CA 1
ATOM 685 C C . ASN A 1 90 ? -6.924 -2.028 19.399 1.00 97.12 90 ASN A C 1
ATOM 687 O O . ASN A 1 90 ? -6.916 -0.975 18.768 1.00 97.12 90 ASN A O 1
ATOM 691 N N . ASP A 1 91 ? -5.811 -2.667 19.740 1.00 97.56 91 ASP A N 1
ATOM 692 C CA . ASP A 1 91 ? -4.506 -2.337 19.189 1.00 97.56 91 ASP A CA 1
ATOM 693 C C . ASP A 1 91 ? -4.411 -2.886 17.757 1.00 97.56 91 ASP A C 1
ATOM 695 O O . ASP A 1 91 ? -4.769 -4.035 17.484 1.00 97.56 91 ASP A O 1
ATOM 699 N N . LEU A 1 92 ? -3.918 -2.056 16.841 1.00 98.19 92 LEU A N 1
ATOM 700 C CA . LEU A 1 92 ? -3.636 -2.407 15.455 1.00 98.19 92 LEU A CA 1
ATOM 701 C C . LEU A 1 92 ? -2.171 -2.818 15.321 1.00 98.19 92 LEU A C 1
ATOM 703 O O . LEU A 1 92 ? -1.278 -2.061 15.702 1.00 98.19 92 LEU A O 1
ATOM 707 N N . HIS A 1 93 ? -1.914 -3.957 14.688 1.00 98.06 93 HIS A N 1
ATOM 708 C CA . HIS A 1 93 ? -0.569 -4.384 14.318 1.00 98.06 93 HIS A CA 1
ATOM 709 C C . HIS A 1 93 ? -0.447 -4.443 12.797 1.00 98.06 93 HIS A C 1
ATOM 711 O O . HIS A 1 93 ? -1.222 -5.133 12.142 1.00 98.06 93 HIS A O 1
ATOM 717 N N . ILE A 1 94 ? 0.520 -3.708 12.251 1.00 97.94 94 ILE A N 1
ATOM 718 C CA . ILE A 1 94 ? 0.946 -3.752 10.851 1.00 97.94 94 ILE A CA 1
ATOM 719 C C . ILE A 1 94 ? 2.315 -4.443 10.793 1.00 97.94 94 ILE A C 1
ATOM 721 O O . ILE A 1 94 ? 3.267 -4.036 11.471 1.00 97.94 94 ILE A O 1
ATOM 725 N N . HIS A 1 95 ? 2.428 -5.488 9.983 1.00 96.69 95 HIS A N 1
ATOM 726 C CA . HIS A 1 95 ? 3.653 -6.255 9.802 1.00 96.69 95 HIS A CA 1
ATOM 727 C C . HIS A 1 95 ? 4.009 -6.386 8.320 1.00 96.69 95 HIS A C 1
ATOM 729 O O . HIS A 1 95 ? 3.136 -6.595 7.479 1.00 96.69 95 HIS A O 1
ATOM 735 N N . VAL A 1 96 ? 5.301 -6.264 8.005 1.00 94.38 96 VAL A N 1
ATOM 736 C CA . VAL A 1 96 ? 5.833 -6.448 6.648 1.00 94.38 96 VAL A CA 1
ATOM 737 C C . VAL A 1 96 ? 6.987 -7.460 6.678 1.00 94.38 96 VAL A C 1
ATOM 739 O O . VAL A 1 96 ? 8.120 -7.084 7.003 1.00 94.38 96 VAL A O 1
ATOM 742 N N . PRO A 1 97 ? 6.732 -8.742 6.362 1.00 89.88 97 PRO A N 1
ATOM 743 C CA . PRO A 1 97 ? 7.759 -9.785 6.342 1.00 89.88 97 PRO A CA 1
ATOM 744 C C . PRO A 1 97 ? 8.819 -9.580 5.241 1.00 89.88 97 PRO A C 1
ATOM 746 O O . PRO A 1 97 ? 8.549 -8.948 4.223 1.00 89.88 97 PRO A O 1
ATOM 749 N N . ASP A 1 98 ? 10.026 -10.140 5.347 1.00 82.75 98 ASP A N 1
ATOM 750 C CA . ASP A 1 98 ? 10.634 -10.761 6.533 1.00 82.75 98 ASP A CA 1
ATOM 751 C C . ASP A 1 98 ? 11.172 -9.710 7.525 1.00 82.75 98 ASP A C 1
ATOM 753 O O . ASP A 1 98 ? 11.353 -8.546 7.188 1.00 82.75 98 ASP A O 1
ATOM 757 N N . GLY A 1 99 ? 11.437 -10.089 8.774 1.00 76.62 99 GLY A N 1
ATOM 758 C CA . GLY A 1 99 ? 11.922 -9.156 9.798 1.00 76.62 99 GLY A CA 1
ATOM 759 C C . GLY A 1 99 ? 13.424 -8.844 9.756 1.00 76.62 99 GLY A C 1
ATOM 760 O O . GLY A 1 99 ? 13.913 -8.218 10.693 1.00 76.62 99 GLY A O 1
ATOM 761 N N . ALA A 1 100 ? 14.169 -9.309 8.750 1.00 79.50 100 ALA A N 1
ATOM 762 C CA . ALA A 1 100 ? 15.622 -9.150 8.676 1.00 79.50 100 ALA A CA 1
ATOM 763 C C . ALA A 1 100 ? 16.030 -8.075 7.664 1.00 79.50 100 ALA A C 1
ATOM 765 O O . ALA A 1 100 ? 16.989 -7.341 7.897 1.00 79.50 100 ALA A O 1
ATOM 766 N N . THR A 1 101 ? 15.282 -7.956 6.570 1.00 81.69 101 THR A N 1
ATOM 767 C CA . THR A 1 101 ? 15.584 -7.031 5.480 1.00 81.69 101 THR A CA 1
ATOM 768 C C . THR A 1 101 ? 14.942 -5.665 5.739 1.00 81.69 101 THR A C 1
ATOM 770 O O . THR A 1 101 ? 13.708 -5.596 5.817 1.00 81.69 101 THR A O 1
ATOM 773 N N . PRO A 1 102 ? 15.723 -4.570 5.851 1.00 85.31 102 PRO A N 1
ATOM 774 C CA . PRO A 1 102 ? 15.174 -3.224 5.978 1.00 85.31 102 PRO A CA 1
ATOM 775 C C . PRO A 1 102 ? 14.283 -2.857 4.790 1.00 85.31 102 PRO A C 1
ATOM 777 O O . PRO A 1 102 ? 14.624 -3.140 3.641 1.00 85.31 102 PRO A O 1
ATOM 780 N N . LYS A 1 103 ? 13.146 -2.215 5.068 1.00 88.31 103 LYS A N 1
ATOM 781 C CA . LYS A 1 103 ? 12.189 -1.755 4.053 1.00 88.31 103 LYS A CA 1
ATOM 782 C C . LYS A 1 103 ? 11.851 -0.305 4.322 1.00 88.31 103 LYS A C 1
ATOM 784 O O . LYS A 1 103 ? 11.445 0.037 5.430 1.00 88.31 103 LYS A O 1
ATOM 789 N N . ASP A 1 104 ? 12.012 0.545 3.322 1.00 89.06 104 ASP A N 1
ATOM 790 C CA . ASP A 1 104 ? 11.672 1.951 3.468 1.00 89.06 104 ASP A CA 1
ATOM 791 C C . ASP A 1 104 ? 11.168 2.556 2.158 1.00 89.06 104 ASP A C 1
ATOM 793 O O . ASP A 1 104 ? 11.368 2.000 1.076 1.00 89.06 104 ASP A O 1
ATOM 797 N N . GLY A 1 105 ? 10.504 3.701 2.279 1.00 89.69 105 GLY A N 1
ATOM 798 C CA . GLY A 1 105 ? 9.951 4.467 1.169 1.00 89.69 105 GLY A CA 1
ATOM 799 C C . GLY A 1 105 ? 8.418 4.495 1.139 1.00 89.69 105 GLY A C 1
ATOM 800 O O . GLY A 1 105 ? 7.751 3.637 1.723 1.00 89.69 105 GLY A O 1
ATOM 801 N N . PRO A 1 106 ? 7.831 5.474 0.428 1.00 93.81 106 PRO A N 1
ATOM 802 C CA . PRO A 1 106 ? 6.400 5.761 0.518 1.00 93.81 106 PRO A CA 1
ATOM 803 C C . PRO A 1 106 ? 5.531 4.902 -0.415 1.00 93.81 106 PRO A C 1
ATOM 805 O O . PRO A 1 106 ? 4.305 4.900 -0.325 1.00 93.81 106 PRO A O 1
ATOM 808 N N . SER A 1 107 ? 6.151 4.126 -1.311 1.00 93.25 107 SER A N 1
ATOM 809 C CA . SER A 1 107 ? 5.471 3.456 -2.434 1.00 93.25 107 SER A CA 1
ATOM 810 C C . SER A 1 107 ? 4.511 2.311 -2.070 1.00 93.25 107 SER A C 1
ATOM 812 O O . SER A 1 107 ? 3.950 1.680 -2.967 1.00 93.25 107 SER A O 1
ATOM 814 N N . ALA A 1 108 ? 4.328 2.039 -0.777 1.00 95.12 108 ALA A N 1
ATOM 815 C CA . ALA A 1 108 ? 3.403 1.044 -0.238 1.00 95.12 108 ALA A CA 1
ATOM 816 C C . ALA A 1 108 ? 2.100 1.664 0.312 1.00 95.12 108 ALA A C 1
ATOM 818 O O . ALA A 1 108 ? 1.301 0.958 0.927 1.00 95.12 108 ALA A O 1
ATOM 819 N N . GLY A 1 109 ? 1.874 2.968 0.112 1.00 97.38 109 GLY A N 1
ATOM 820 C CA . GLY A 1 109 ? 0.699 3.684 0.615 1.00 97.38 109 GLY A CA 1
ATOM 821 C C . GLY A 1 109 ? -0.628 3.043 0.199 1.00 97.38 109 GLY A C 1
ATOM 822 O O . GLY A 1 109 ? -1.480 2.795 1.054 1.00 97.38 109 GLY A O 1
ATOM 823 N N . ILE A 1 110 ? -0.784 2.692 -1.085 1.00 98.31 110 ILE A N 1
ATOM 824 C CA . ILE A 1 110 ? -1.999 2.008 -1.573 1.00 98.31 110 ILE A CA 1
ATOM 825 C C . ILE A 1 110 ? -2.171 0.655 -0.872 1.00 98.31 110 ILE A C 1
ATOM 827 O O . ILE A 1 110 ? -3.264 0.323 -0.409 1.00 98.31 110 ILE A O 1
ATOM 831 N N . THR A 1 111 ? -1.083 -0.111 -0.759 1.00 98.38 111 THR A N 1
ATOM 832 C CA . THR A 1 111 ? -1.067 -1.438 -0.133 1.00 98.38 111 THR A CA 1
ATOM 833 C C . THR A 1 111 ? -1.505 -1.366 1.328 1.00 98.38 111 THR A C 1
ATOM 835 O O . THR A 1 111 ? -2.343 -2.157 1.756 1.00 98.38 111 THR A O 1
ATOM 838 N N . LEU A 1 112 ? -0.999 -0.382 2.080 1.00 98.44 112 LEU A N 1
ATOM 839 C CA . LEU A 1 112 ? -1.345 -0.153 3.484 1.00 98.44 112 LEU A CA 1
ATOM 840 C C . LEU A 1 112 ? -2.829 0.188 3.654 1.00 98.44 112 LEU A C 1
ATOM 842 O O . LEU A 1 112 ? -3.513 -0.427 4.471 1.00 98.44 112 LEU A O 1
ATOM 846 N N . VAL A 1 113 ? -3.345 1.139 2.869 1.00 98.44 113 VAL A N 1
ATOM 847 C CA . VAL A 1 113 ? -4.759 1.542 2.949 1.00 98.44 113 VAL A CA 1
ATOM 848 C C . VAL A 1 113 ? -5.680 0.383 2.576 1.00 98.44 113 VAL A C 1
ATOM 850 O O . VAL A 1 113 ? -6.698 0.163 3.237 1.00 98.44 113 VAL A O 1
ATOM 853 N N . THR A 1 114 ? -5.312 -0.388 1.556 1.00 98.56 114 THR A N 1
ATOM 854 C CA . THR A 1 114 ? -6.087 -1.549 1.111 1.00 98.56 114 THR A CA 1
ATOM 855 C C . THR A 1 114 ? -6.078 -2.658 2.160 1.00 98.56 114 THR A C 1
ATOM 857 O O . THR A 1 114 ? -7.132 -3.226 2.438 1.00 98.56 114 THR A O 1
ATOM 860 N N . ALA A 1 115 ? -4.940 -2.923 2.812 1.00 98.44 115 ALA A N 1
ATOM 861 C CA . ALA A 1 115 ? -4.845 -3.940 3.861 1.00 98.44 115 ALA A CA 1
ATOM 862 C C . ALA A 1 115 ? -5.731 -3.589 5.055 1.00 98.44 115 ALA A C 1
ATOM 864 O O . ALA A 1 115 ? -6.547 -4.398 5.487 1.00 98.44 115 ALA A O 1
ATOM 865 N N . LEU A 1 116 ? -5.665 -2.344 5.517 1.00 98.00 116 LEU A N 1
ATOM 866 C CA . LEU A 1 116 ? -6.508 -1.869 6.610 1.00 98.00 116 LEU A CA 1
ATOM 867 C C . LEU A 1 116 ? -8.000 -1.852 6.236 1.00 98.00 116 LEU A C 1
ATOM 869 O O . LEU A 1 116 ? -8.842 -2.222 7.049 1.00 98.00 116 LEU A O 1
ATOM 873 N N . SER A 1 117 ? -8.337 -1.478 5.000 1.00 97.69 117 SER A N 1
ATOM 874 C CA . SER A 1 117 ? -9.717 -1.529 4.494 1.00 97.69 117 SER A CA 1
ATOM 875 C C . SER A 1 117 ? -10.251 -2.964 4.438 1.00 97.69 117 SER A C 1
ATOM 877 O O . SER A 1 117 ? -11.371 -3.238 4.868 1.00 97.69 117 SER A O 1
ATOM 879 N N . SER A 1 118 ? -9.430 -3.899 3.958 1.00 97.88 118 SER A N 1
ATOM 880 C CA . SER A 1 118 ? -9.726 -5.333 3.935 1.00 97.88 118 SER A CA 1
ATOM 881 C C . SER A 1 118 ? -9.936 -5.886 5.349 1.00 97.88 118 SER A C 1
ATOM 883 O O . SER A 1 118 ? -10.916 -6.591 5.592 1.00 97.88 118 SER A O 1
ATOM 885 N N . LEU A 1 119 ? -9.088 -5.499 6.309 1.00 97.19 119 LEU A N 1
ATOM 886 C CA . LEU A 1 119 ? -9.229 -5.875 7.718 1.00 97.19 119 LEU A CA 1
ATOM 887 C C . LEU A 1 119 ? -10.552 -5.375 8.319 1.00 97.19 119 LEU A C 1
ATOM 889 O O . LEU A 1 119 ? -11.246 -6.137 8.987 1.00 97.19 119 LEU A O 1
ATOM 893 N N . LEU A 1 120 ? -10.921 -4.114 8.075 1.00 94.88 120 LEU A N 1
ATOM 894 C CA . LEU A 1 120 ? -12.144 -3.521 8.634 1.00 94.88 120 LEU A CA 1
ATOM 895 C C . LEU A 1 120 ? -13.430 -4.083 8.038 1.00 94.88 120 LEU A C 1
ATOM 897 O O . LEU A 1 120 ? -14.436 -4.201 8.735 1.00 94.88 120 LEU A O 1
ATOM 901 N N . THR A 1 121 ? -13.416 -4.383 6.744 1.00 94.06 121 THR A N 1
ATOM 902 C CA . THR A 1 121 ? -14.585 -4.919 6.037 1.00 94.06 121 THR A CA 1
ATOM 903 C C . THR A 1 121 ? -14.710 -6.433 6.186 1.00 94.06 121 THR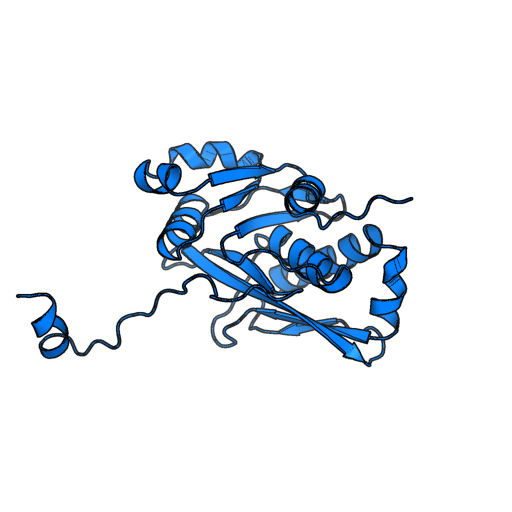 A C 1
ATOM 905 O O . THR A 1 121 ? -15.764 -6.988 5.882 1.00 94.06 121 THR A O 1
ATOM 908 N N . GLY A 1 122 ? -13.646 -7.112 6.631 1.00 94.44 122 GLY A N 1
ATOM 909 C CA . GLY A 1 122 ? -13.566 -8.571 6.668 1.00 94.44 122 GLY A CA 1
ATOM 910 C C . GLY A 1 122 ? -13.535 -9.212 5.276 1.00 94.44 122 GLY A C 1
ATOM 911 O O . GLY A 1 122 ? -13.721 -10.422 5.161 1.00 94.44 122 GLY A O 1
ATOM 912 N N . ARG A 1 123 ? -13.325 -8.422 4.215 1.00 95.94 123 ARG A N 1
ATOM 913 C CA . ARG A 1 123 ? -13.310 -8.886 2.824 1.00 95.94 123 ARG A CA 1
ATOM 914 C C . ARG A 1 123 ? -11.881 -9.178 2.391 1.00 95.94 123 ARG A C 1
ATOM 916 O O . ARG A 1 123 ? -10.998 -8.336 2.531 1.00 95.94 123 ARG A O 1
ATOM 923 N N . SER A 1 124 ? -11.645 -10.374 1.865 1.00 96.62 124 SER A N 1
ATOM 924 C CA . SER A 1 124 ? -10.339 -10.786 1.350 1.00 96.62 124 SER A CA 1
ATOM 925 C C . SER A 1 124 ? -10.102 -10.253 -0.064 1.00 96.62 124 SER A C 1
ATOM 927 O O . SER A 1 124 ? -10.999 -10.326 -0.901 1.00 96.62 124 SER A O 1
ATOM 929 N N . VAL A 1 125 ? -8.880 -9.809 -0.353 1.00 97.12 125 VAL A N 1
ATOM 930 C CA . VAL A 1 125 ? -8.431 -9.466 -1.712 1.00 97.12 125 VAL A CA 1
ATOM 931 C C . VAL A 1 125 ? -7.621 -10.632 -2.271 1.00 97.12 125 VAL A C 1
ATOM 933 O O . VAL A 1 125 ? -6.837 -11.240 -1.540 1.00 97.12 125 VAL A O 1
ATOM 936 N N . SER A 1 126 ? -7.814 -10.968 -3.550 1.00 96.62 126 SER A N 1
ATOM 937 C CA . SER A 1 126 ? -7.051 -12.055 -4.176 1.00 96.62 126 SER A CA 1
ATOM 938 C C . SER A 1 126 ? -5.538 -11.749 -4.146 1.00 96.62 126 SER A C 1
ATOM 940 O O . SER A 1 126 ? -5.142 -10.632 -4.490 1.00 96.62 126 SER A O 1
ATOM 942 N N . PRO A 1 127 ? -4.676 -12.720 -3.783 1.00 95.06 127 PRO A N 1
ATOM 943 C CA . PRO A 1 127 ? -3.221 -12.546 -3.770 1.00 95.06 127 PRO A CA 1
ATOM 944 C C . PRO A 1 127 ? -2.612 -12.209 -5.138 1.00 95.06 127 PRO A C 1
ATOM 946 O O . PRO A 1 127 ? -1.493 -11.696 -5.186 1.00 95.06 127 PRO A O 1
ATOM 949 N N . HIS A 1 128 ? -3.350 -12.470 -6.225 1.00 96.69 128 HIS A N 1
ATOM 950 C CA . HIS A 1 128 ? -2.972 -12.140 -7.602 1.00 96.69 128 HIS A CA 1
ATOM 951 C C . HIS A 1 128 ? -3.147 -10.656 -7.955 1.00 96.69 128 HIS A C 1
ATOM 953 O O . HIS A 1 128 ? -2.735 -10.244 -9.040 1.00 96.69 128 HIS A O 1
ATOM 959 N N . TYR A 1 129 ? -3.720 -9.845 -7.058 1.00 98.06 129 TYR A N 1
ATOM 960 C CA . TYR A 1 129 ? -3.660 -8.389 -7.151 1.00 98.06 129 TYR A CA 1
ATOM 961 C C . TYR A 1 129 ? -2.432 -7.873 -6.410 1.00 98.06 129 TYR A C 1
ATOM 963 O O . TYR A 1 129 ? -2.264 -8.144 -5.222 1.00 98.06 129 TYR A O 1
ATOM 971 N N . ALA A 1 130 ? -1.619 -7.064 -7.081 1.00 98.19 130 ALA A N 1
ATOM 972 C CA . ALA A 1 130 ? -0.568 -6.279 -6.449 1.00 98.19 130 ALA A CA 1
ATOM 973 C C . ALA A 1 130 ? -0.790 -4.783 -6.674 1.00 98.19 130 ALA A C 1
ATOM 975 O O . ALA A 1 130 ? -1.536 -4.360 -7.556 1.00 98.19 130 ALA A O 1
ATOM 976 N N . MET A 1 131 ? -0.137 -3.957 -5.863 1.00 98.50 131 MET A N 1
ATOM 977 C CA . MET A 1 131 ? -0.248 -2.506 -5.985 1.00 98.50 131 MET A CA 1
ATOM 978 C C . MET A 1 131 ? 1.020 -1.790 -5.536 1.00 98.50 131 MET A C 1
ATOM 980 O O . MET A 1 131 ? 1.752 -2.266 -4.664 1.00 98.50 131 MET A O 1
ATOM 984 N N . THR A 1 132 ? 1.263 -0.624 -6.126 1.00 98.12 132 THR A N 1
ATOM 985 C CA . THR A 1 132 ? 2.299 0.319 -5.701 1.00 98.12 132 THR A CA 1
ATOM 986 C C . THR A 1 132 ? 1.804 1.741 -5.909 1.00 98.12 132 THR A C 1
ATOM 988 O O . THR A 1 132 ? 1.030 2.008 -6.820 1.00 98.12 132 THR A O 1
ATOM 991 N N . GLY A 1 133 ? 2.233 2.648 -5.046 1.00 98.06 133 GLY A N 1
ATOM 992 C CA . GLY A 1 133 ? 1.853 4.051 -5.079 1.00 98.06 133 GLY A CA 1
ATOM 993 C C . GLY A 1 133 ? 1.934 4.653 -3.689 1.00 98.06 133 GLY A C 1
ATOM 994 O O . GLY A 1 133 ? 1.609 3.998 -2.692 1.00 98.06 133 GLY A O 1
ATOM 995 N N . GLU A 1 134 ? 2.386 5.895 -3.620 1.00 98.06 134 GLU A N 1
ATOM 996 C CA . GLU A 1 134 ? 2.262 6.690 -2.404 1.00 98.06 134 GLU A CA 1
ATOM 997 C C . GLU A 1 134 ? 0.815 7.181 -2.272 1.00 98.06 134 GLU A C 1
ATOM 999 O O . GLU A 1 134 ? 0.135 7.398 -3.273 1.00 98.06 134 GLU A O 1
ATOM 1004 N N . VAL A 1 135 ? 0.329 7.337 -1.039 1.00 98.19 135 VAL A N 1
ATOM 1005 C CA . VAL A 1 135 ? -1.010 7.872 -0.778 1.00 98.19 135 VAL A CA 1
ATOM 1006 C C . VAL A 1 135 ? -0.922 9.091 0.126 1.00 98.19 135 VAL A C 1
ATOM 1008 O O . VAL A 1 135 ? -0.278 9.045 1.170 1.00 98.19 135 VAL A O 1
ATOM 1011 N N . SER A 1 136 ? -1.613 10.166 -0.252 1.00 97.56 136 SER A N 1
ATOM 1012 C CA . SER A 1 136 ? -1.755 11.361 0.584 1.00 97.56 136 SER A CA 1
ATOM 1013 C C . SER A 1 136 ? -2.969 11.273 1.519 1.00 97.56 136 SER A C 1
ATOM 1015 O O . SER A 1 136 ? -3.898 10.498 1.295 1.00 97.56 136 SER A O 1
ATOM 1017 N N . LEU A 1 137 ? -3.038 12.148 2.530 1.00 96.56 137 LEU A N 1
ATOM 1018 C CA . LEU A 1 137 ? -4.224 12.281 3.397 1.00 96.56 137 LEU A CA 1
ATOM 1019 C C . LEU A 1 137 ? -5.507 12.677 2.641 1.00 96.56 137 LEU A C 1
ATOM 1021 O O . LEU A 1 137 ? -6.601 12.492 3.162 1.00 96.56 137 LEU A O 1
ATOM 1025 N N . GLN A 1 138 ? -5.392 13.209 1.420 1.00 95.62 138 GLN A N 1
ATOM 1026 C CA . GLN A 1 138 ? -6.535 13.517 0.547 1.00 95.62 138 GLN A CA 1
ATOM 1027 C C . GLN A 1 138 ? -6.941 12.326 -0.340 1.00 95.62 138 GLN A C 1
ATOM 1029 O O . GLN A 1 138 ? -7.792 12.459 -1.228 1.00 95.62 138 GLN A O 1
ATOM 1034 N N . GLY A 1 139 ? -6.288 11.177 -0.152 1.00 96.69 139 GLY A N 1
ATOM 1035 C CA . GLY A 1 139 ? -6.501 9.966 -0.929 1.00 96.69 139 GLY A CA 1
ATOM 1036 C C . GLY A 1 139 ? -5.965 10.028 -2.357 1.00 96.69 139 GLY A C 1
ATOM 1037 O O . GLY A 1 139 ? -6.382 9.197 -3.157 1.00 96.69 139 GLY A O 1
ATOM 1038 N N . ASN A 1 140 ? -5.089 10.986 -2.696 1.00 98.31 140 ASN A N 1
ATOM 1039 C CA . ASN A 1 140 ? -4.392 10.982 -3.991 1.00 98.31 140 ASN A CA 1
ATOM 1040 C C . ASN A 1 140 ? -3.391 9.835 -4.028 1.00 98.31 140 ASN A C 1
ATOM 1042 O O . ASN A 1 140 ? -2.724 9.588 -3.023 1.00 98.31 140 ASN A O 1
ATOM 1046 N N . VAL A 1 141 ? -3.280 9.191 -5.185 1.00 98.62 141 VAL A N 1
ATOM 1047 C CA . VAL A 1 141 ? -2.232 8.224 -5.488 1.00 98.62 141 VAL A CA 1
ATOM 1048 C C . VAL A 1 141 ? -1.113 8.946 -6.231 1.00 98.62 141 VAL A C 1
ATOM 1050 O O . VAL A 1 141 ? -1.314 9.424 -7.343 1.00 98.62 141 VAL A O 1
ATOM 1053 N N . ASN A 1 142 ? 0.055 9.023 -5.602 1.00 98.38 142 ASN A N 1
ATOM 1054 C CA . ASN A 1 142 ? 1.216 9.752 -6.105 1.00 98.38 142 ASN A CA 1
ATOM 1055 C C . ASN A 1 142 ? 2.221 8.805 -6.792 1.00 98.38 142 ASN A C 1
ATOM 1057 O O . ASN A 1 142 ? 2.307 7.624 -6.418 1.00 98.38 142 ASN A O 1
ATOM 1061 N N . PRO A 1 143 ? 2.997 9.317 -7.770 1.00 97.56 143 PRO A N 1
ATOM 1062 C CA . PRO A 1 143 ? 3.952 8.525 -8.531 1.00 97.56 143 PRO A CA 1
ATOM 1063 C C . PRO A 1 143 ? 5.085 7.955 -7.675 1.00 97.56 143 PRO A C 1
ATOM 1065 O O . PRO A 1 143 ? 5.450 8.485 -6.627 1.00 97.56 143 PRO A O 1
ATOM 1068 N N . ILE A 1 144 ? 5.661 6.858 -8.156 1.00 96.88 144 ILE A N 1
ATOM 1069 C CA . ILE A 1 144 ? 6.739 6.112 -7.505 1.00 96.88 144 ILE A CA 1
ATOM 1070 C C . ILE A 1 144 ? 7.910 5.878 -8.460 1.00 96.88 144 ILE A C 1
ATOM 1072 O O . ILE A 1 144 ? 7.784 6.018 -9.672 1.00 96.88 144 ILE A O 1
ATOM 1076 N N . GLY A 1 145 ? 9.062 5.493 -7.908 1.00 94.94 145 GLY A N 1
ATOM 1077 C CA . GLY A 1 145 ? 10.221 5.050 -8.685 1.00 94.94 145 GLY A CA 1
ATOM 1078 C C . GLY A 1 145 ? 10.273 3.532 -8.890 1.00 94.94 145 GLY A C 1
ATOM 1079 O O . GLY A 1 145 ? 9.668 2.764 -8.126 1.00 94.94 145 GLY A O 1
ATOM 1080 N N . GLY A 1 146 ? 11.047 3.113 -9.897 1.00 94.38 146 GLY A N 1
ATOM 1081 C CA . GLY A 1 146 ? 11.373 1.708 -10.170 1.00 94.38 146 GLY A CA 1
ATOM 1082 C C . GLY A 1 146 ? 10.185 0.874 -10.648 1.00 94.38 146 GLY A C 1
ATOM 1083 O O . GLY A 1 146 ? 10.067 -0.295 -10.273 1.00 94.38 146 GLY A O 1
ATOM 1084 N N . LEU A 1 147 ? 9.249 1.479 -11.393 1.00 96.44 147 LEU A N 1
ATOM 1085 C CA . LEU A 1 147 ? 8.074 0.768 -11.898 1.00 96.44 147 LEU A CA 1
ATOM 1086 C C . LEU A 1 147 ? 8.449 -0.424 -12.798 1.00 96.44 147 LEU A C 1
ATOM 1088 O O . LEU A 1 147 ? 7.886 -1.497 -12.567 1.00 96.44 147 LEU A O 1
ATOM 1092 N N . PRO A 1 148 ? 9.391 -0.312 -13.760 1.00 95.44 148 PRO A N 1
ATOM 1093 C CA . PRO A 1 148 ? 9.732 -1.445 -14.616 1.00 95.44 148 PRO A CA 1
ATOM 1094 C C . PRO A 1 148 ? 10.206 -2.669 -13.834 1.00 95.44 148 PRO A C 1
ATOM 1096 O O . PRO A 1 148 ? 9.721 -3.780 -14.057 1.00 95.44 148 PRO A O 1
ATOM 1099 N N . GLU A 1 149 ? 11.076 -2.482 -12.843 1.00 94.94 149 GLU A N 1
ATOM 1100 C CA . GLU A 1 149 ? 11.569 -3.574 -12.009 1.00 94.94 149 GLU A CA 1
ATOM 1101 C C . GLU A 1 149 ? 10.482 -4.153 -11.102 1.00 94.94 149 GLU A C 1
ATOM 1103 O O . GLU A 1 149 ? 10.446 -5.367 -10.883 1.00 94.94 149 GLU A O 1
ATOM 1108 N N . LYS A 1 150 ? 9.574 -3.312 -10.595 1.00 96.44 150 LYS A N 1
ATOM 1109 C CA . LYS A 1 150 ? 8.415 -3.747 -9.803 1.00 96.44 150 LYS A CA 1
ATOM 1110 C C . LYS A 1 150 ? 7.450 -4.602 -10.625 1.00 96.44 150 LYS A C 1
ATOM 1112 O O . LYS A 1 150 ? 7.001 -5.634 -10.130 1.00 96.44 150 LYS A O 1
ATOM 1117 N N . LEU A 1 151 ? 7.164 -4.222 -11.870 1.00 97.50 151 LEU A N 1
ATOM 1118 C CA . LEU A 1 151 ? 6.292 -4.989 -12.766 1.00 97.50 151 LEU A CA 1
ATOM 1119 C C . LEU A 1 151 ? 6.940 -6.308 -13.198 1.00 97.50 151 LEU A C 1
ATOM 1121 O O . LEU A 1 151 ? 6.288 -7.348 -13.148 1.00 97.50 151 LEU A O 1
ATOM 1125 N N . MET A 1 152 ? 8.241 -6.306 -13.507 1.00 95.19 152 MET A N 1
ATOM 1126 C CA . MET A 1 152 ? 8.992 -7.547 -13.742 1.00 95.19 152 MET A CA 1
ATOM 1127 C C . MET A 1 152 ? 8.936 -8.489 -12.531 1.00 95.19 152 MET A C 1
ATOM 1129 O O . MET A 1 152 ? 8.822 -9.705 -12.676 1.00 95.19 152 MET A O 1
ATOM 1133 N N . ALA A 1 153 ? 9.013 -7.953 -11.312 1.00 94.62 153 ALA A N 1
ATOM 1134 C CA . ALA A 1 153 ? 8.878 -8.755 -10.102 1.00 94.62 153 ALA A CA 1
ATOM 1135 C C . ALA A 1 153 ? 7.461 -9.311 -9.914 1.00 94.62 153 ALA A C 1
ATOM 1137 O O . ALA A 1 153 ? 7.322 -10.477 -9.553 1.00 94.62 153 ALA A O 1
ATOM 1138 N N . ALA A 1 154 ? 6.434 -8.504 -10.189 1.00 96.50 154 ALA A N 1
ATOM 1139 C CA . ALA A 1 154 ? 5.036 -8.916 -10.128 1.00 96.50 154 ALA A CA 1
ATOM 1140 C C . ALA A 1 154 ? 4.756 -10.083 -11.090 1.00 96.50 154 ALA A C 1
ATOM 1142 O O . ALA A 1 154 ? 4.258 -11.125 -10.664 1.00 96.50 154 ALA A O 1
ATOM 1143 N N . GLN A 1 155 ? 5.166 -9.945 -12.355 1.00 95.62 155 GLN A N 1
ATOM 1144 C CA . GLN A 1 155 ? 5.011 -10.983 -13.375 1.00 95.62 155 GLN A CA 1
ATOM 1145 C C . GLN A 1 155 ? 5.703 -12.287 -12.956 1.00 95.62 155 GLN A C 1
ATOM 1147 O O . GLN A 1 155 ? 5.071 -13.341 -12.935 1.00 95.62 155 GLN A O 1
ATOM 1152 N N . ARG A 1 156 ? 6.970 -12.226 -12.516 1.00 93.75 156 ARG A N 1
ATOM 1153 C CA . ARG A 1 156 ? 7.709 -13.419 -12.053 1.00 93.75 156 ARG A CA 1
ATOM 1154 C C . ARG A 1 156 ? 7.071 -14.095 -10.841 1.00 93.75 156 ARG A C 1
ATOM 1156 O O . ARG A 1 156 ? 7.233 -15.301 -10.661 1.00 93.75 156 ARG A O 1
ATOM 1163 N N . ALA A 1 157 ? 6.379 -13.328 -10.002 1.00 93.62 157 ALA A N 1
ATOM 1164 C CA . ALA A 1 157 ? 5.707 -13.834 -8.816 1.00 93.62 157 ALA A CA 1
ATOM 1165 C C . ALA A 1 157 ? 4.324 -14.448 -9.100 1.00 93.62 157 ALA A C 1
ATOM 1167 O O . ALA A 1 157 ? 3.745 -15.029 -8.181 1.00 93.62 157 ALA A O 1
ATOM 1168 N N . GLY A 1 158 ? 3.807 -14.341 -10.332 1.00 94.88 158 GLY A N 1
ATOM 1169 C CA . GLY A 1 158 ? 2.476 -14.828 -10.711 1.00 94.88 158 GLY A CA 1
ATOM 1170 C C . GLY A 1 158 ? 1.335 -13.864 -10.368 1.00 94.88 158 GLY A C 1
ATOM 1171 O O . GLY A 1 158 ? 0.196 -14.295 -10.190 1.00 94.88 158 GLY A O 1
ATOM 1172 N N . VAL A 1 159 ? 1.632 -12.570 -10.228 1.00 97.12 159 VAL A N 1
ATOM 1173 C CA . VAL A 1 159 ? 0.603 -11.523 -10.138 1.00 97.12 159 VAL A CA 1
ATOM 1174 C C . VAL A 1 159 ? -0.106 -11.415 -11.486 1.00 97.12 159 VAL A C 1
ATOM 1176 O O . VAL A 1 159 ? 0.543 -11.487 -12.523 1.00 97.12 159 VAL A O 1
ATOM 1179 N N . GLU A 1 160 ? -1.421 -11.216 -11.469 1.00 97.50 160 GLU A N 1
ATOM 1180 C CA . GLU A 1 160 ? -2.237 -11.076 -12.683 1.00 97.50 160 GLU A CA 1
ATOM 1181 C C . GLU A 1 160 ? -2.640 -9.621 -12.921 1.00 97.50 160 GLU A C 1
ATOM 1183 O O . GLU A 1 160 ? -2.675 -9.158 -14.057 1.00 97.50 160 GLU A O 1
ATOM 1188 N N . THR A 1 161 ? -2.938 -8.876 -11.851 1.00 98.50 161 THR A N 1
ATOM 1189 C CA . THR A 1 161 ? -3.379 -7.479 -11.934 1.00 98.50 161 THR A CA 1
ATOM 1190 C C . THR A 1 161 ? -2.522 -6.581 -11.050 1.00 98.50 161 THR A C 1
ATOM 1192 O O . THR A 1 161 ? -2.304 -6.884 -9.876 1.00 98.50 161 THR A O 1
ATOM 1195 N N . VAL A 1 162 ? -2.070 -5.444 -11.586 1.00 98.56 162 VAL A N 1
ATOM 1196 C CA . VAL A 1 162 ? -1.274 -4.454 -10.848 1.00 98.56 162 VAL A CA 1
ATOM 1197 C C . VAL A 1 162 ? -1.930 -3.081 -10.887 1.00 98.56 162 VAL A C 1
ATOM 1199 O O . VAL A 1 162 ? -2.137 -2.524 -11.961 1.00 98.56 162 VAL A O 1
ATOM 1202 N N . PHE A 1 163 ? -2.179 -2.497 -9.715 1.00 98.75 163 PHE A N 1
ATOM 1203 C CA . PHE A 1 163 ? -2.553 -1.087 -9.597 1.00 98.75 163 PHE A CA 1
ATOM 1204 C C . PHE A 1 163 ? -1.307 -0.202 -9.528 1.00 98.75 163 PHE A C 1
ATOM 1206 O O . PHE A 1 163 ? -0.428 -0.431 -8.688 1.00 98.75 163 PHE A O 1
ATOM 1213 N N . ILE A 1 164 ? -1.249 0.815 -10.388 1.00 98.69 164 ILE A N 1
ATOM 1214 C CA . ILE A 1 164 ? -0.135 1.772 -10.467 1.00 98.69 164 ILE A CA 1
ATOM 1215 C C . ILE A 1 164 ? -0.658 3.214 -10.396 1.00 98.69 164 ILE A C 1
ATOM 1217 O O . ILE A 1 164 ? -1.807 3.453 -10.770 1.00 98.69 164 ILE A O 1
ATOM 1221 N N . PRO A 1 165 ? 0.151 4.200 -9.979 1.00 98.69 165 PRO A N 1
ATOM 1222 C CA . PRO A 1 165 ? -0.236 5.603 -10.086 1.00 98.69 165 PRO A CA 1
ATOM 1223 C C . PRO A 1 165 ? -0.478 5.993 -11.548 1.00 98.69 165 PRO A C 1
ATOM 1225 O O . PRO A 1 165 ? 0.289 5.596 -12.425 1.00 98.69 165 PRO A O 1
ATOM 1228 N N . ARG A 1 166 ? -1.516 6.793 -11.819 1.00 98.62 166 ARG A N 1
ATOM 1229 C CA . ARG A 1 166 ? -1.818 7.311 -13.167 1.00 98.62 166 ARG A CA 1
ATOM 1230 C C . ARG A 1 166 ? -0.609 8.002 -13.799 1.00 98.62 166 ARG A C 1
ATOM 1232 O O . ARG A 1 166 ? -0.287 7.749 -14.955 1.00 98.62 166 ARG A O 1
ATOM 1239 N N . ASP A 1 167 ? 0.102 8.799 -13.010 1.00 97.81 167 ASP A N 1
ATOM 1240 C CA . ASP A 1 167 ? 1.277 9.551 -13.461 1.00 97.81 167 ASP A CA 1
ATOM 1241 C C . ASP A 1 167 ? 2.463 8.654 -13.855 1.00 97.81 167 ASP A C 1
ATOM 1243 O O . ASP A 1 167 ? 3.349 9.092 -14.585 1.00 97.81 167 ASP A O 1
ATOM 1247 N N . ASN A 1 168 ? 2.465 7.388 -13.425 1.00 98.00 168 ASN A N 1
ATOM 1248 C CA . ASN A 1 168 ? 3.478 6.406 -13.800 1.00 98.00 168 ASN A CA 1
ATOM 1249 C C . ASN A 1 168 ? 3.179 5.677 -15.128 1.00 98.00 168 ASN A C 1
ATOM 1251 O O . ASN A 1 168 ? 3.962 4.824 -15.545 1.00 98.00 168 ASN A O 1
ATOM 1255 N N . GLU A 1 169 ? 2.080 5.980 -15.831 1.00 97.12 169 GLU A N 1
ATOM 1256 C CA . GLU A 1 169 ? 1.797 5.367 -17.142 1.00 97.12 169 GLU A CA 1
ATOM 1257 C C . GLU A 1 169 ? 2.925 5.582 -18.156 1.00 97.12 169 GLU A C 1
ATOM 1259 O O . GLU A 1 169 ? 3.200 4.712 -18.980 1.00 97.12 169 GLU A O 1
ATOM 1264 N N . GLN A 1 170 ? 3.604 6.729 -18.094 1.00 95.19 170 GLN A N 1
ATOM 1265 C CA . GLN A 1 170 ? 4.693 7.040 -19.018 1.00 95.19 170 GLN A CA 1
ATOM 1266 C C . GLN A 1 170 ? 5.897 6.111 -18.831 1.00 95.19 170 GLN A C 1
ATOM 1268 O O . GLN A 1 170 ? 6.590 5.831 -19.808 1.00 95.19 170 GLN A O 1
ATOM 1273 N N . ASP A 1 171 ? 6.115 5.589 -17.620 1.00 96.38 171 ASP A N 1
ATOM 1274 C CA . ASP A 1 171 ? 7.191 4.638 -17.323 1.00 96.38 171 ASP A CA 1
ATOM 1275 C C . ASP A 1 171 ? 6.939 3.264 -17.968 1.00 96.38 171 ASP A C 1
ATOM 1277 O O . ASP A 1 171 ? 7.868 2.472 -18.125 1.00 96.38 171 ASP A O 1
ATOM 1281 N N . LEU A 1 172 ? 5.707 2.973 -18.415 1.00 96.56 172 LEU A N 1
ATOM 1282 C CA . LEU A 1 172 ? 5.377 1.725 -19.118 1.00 96.56 172 LEU A CA 1
ATOM 1283 C C . LEU A 1 172 ? 6.088 1.586 -20.470 1.00 96.56 172 LEU A C 1
ATOM 1285 O O . LEU A 1 172 ? 6.194 0.476 -20.996 1.00 96.56 172 LEU A O 1
ATOM 1289 N N . ARG A 1 173 ? 6.607 2.685 -21.033 1.00 95.94 173 ARG A N 1
ATOM 1290 C CA . ARG A 1 173 ? 7.448 2.645 -22.240 1.00 95.94 173 ARG A CA 1
ATOM 1291 C C . ARG A 1 173 ? 8.758 1.882 -22.016 1.00 95.94 173 ARG A C 1
ATOM 1293 O O . ARG A 1 173 ? 9.288 1.313 -22.961 1.00 95.94 173 ARG A O 1
ATOM 1300 N N . ASP A 1 174 ? 9.241 1.867 -20.774 1.00 95.31 174 ASP A N 1
ATOM 1301 C CA . ASP A 1 174 ? 10.496 1.237 -20.363 1.00 95.31 174 ASP A CA 1
ATOM 1302 C C . ASP A 1 174 ? 10.266 -0.211 -19.871 1.00 95.31 174 ASP A C 1
ATOM 1304 O O . ASP A 1 174 ? 11.189 -0.892 -19.425 1.00 95.31 174 ASP A O 1
ATOM 1308 N N . VAL A 1 175 ? 9.025 -0.706 -19.971 1.00 95.69 175 VAL A N 1
ATOM 1309 C CA . VAL A 1 175 ? 8.621 -2.070 -19.608 1.00 95.69 175 VAL A CA 1
ATOM 1310 C C . VAL A 1 175 ? 8.553 -2.934 -20.864 1.00 95.69 175 VAL A C 1
ATOM 1312 O O . VAL A 1 175 ? 7.868 -2.587 -21.831 1.00 95.69 175 VAL A O 1
ATOM 1315 N N . ALA A 1 176 ? 9.229 -4.085 -20.828 1.00 95.25 176 ALA A N 1
ATOM 1316 C CA . ALA A 1 176 ? 9.212 -5.066 -21.910 1.00 95.25 176 ALA A CA 1
ATOM 1317 C C . ALA A 1 176 ? 7.783 -5.543 -22.228 1.00 95.25 176 ALA A C 1
ATOM 1319 O O . ALA A 1 176 ? 6.974 -5.753 -21.320 1.00 95.25 176 ALA A O 1
ATOM 1320 N N . ASP A 1 177 ? 7.483 -5.750 -23.512 1.00 95.88 177 ASP A N 1
ATOM 1321 C CA . ASP A 1 177 ? 6.152 -6.173 -23.971 1.00 95.88 177 ASP A CA 1
ATOM 1322 C C . ASP A 1 177 ? 5.726 -7.503 -23.338 1.00 95.88 177 ASP A C 1
ATOM 1324 O O . ASP A 1 177 ? 4.620 -7.600 -22.822 1.00 95.88 177 ASP A O 1
ATOM 1328 N N . GLU A 1 178 ? 6.654 -8.455 -23.197 1.00 93.88 178 GLU A N 1
ATOM 1329 C CA . GLU A 1 178 ? 6.411 -9.746 -22.534 1.00 93.88 178 GLU A CA 1
ATOM 1330 C C . GLU A 1 178 ? 5.865 -9.617 -21.098 1.00 93.88 178 GLU A C 1
ATOM 1332 O O . GLU A 1 178 ? 5.131 -10.490 -20.637 1.00 93.88 178 GLU A O 1
ATOM 1337 N N . VAL A 1 179 ? 6.219 -8.540 -20.384 1.00 95.25 179 VAL A N 1
ATOM 1338 C CA . VAL A 1 179 ? 5.729 -8.255 -19.024 1.00 95.25 179 VAL A CA 1
ATOM 1339 C C . VAL A 1 179 ? 4.352 -7.602 -19.077 1.00 95.25 179 VAL A C 1
ATOM 1341 O O . VAL A 1 179 ? 3.470 -7.982 -18.309 1.00 95.25 179 VAL A O 1
ATOM 1344 N N . LYS A 1 180 ? 4.155 -6.633 -19.980 1.00 95.31 180 LYS A N 1
ATOM 1345 C CA . LYS A 1 180 ? 2.868 -5.938 -20.152 1.00 95.31 180 LYS A CA 1
ATOM 1346 C C . LYS A 1 180 ? 1.778 -6.890 -20.639 1.00 95.31 180 LYS A C 1
ATOM 1348 O O . LYS A 1 180 ? 0.654 -6.797 -20.169 1.00 95.31 180 LYS A O 1
ATOM 1353 N N . ASP A 1 181 ? 2.119 -7.834 -21.509 1.00 95.44 181 ASP A N 1
ATOM 1354 C CA . ASP A 1 181 ? 1.175 -8.801 -22.074 1.00 95.44 181 ASP A CA 1
ATOM 1355 C C . ASP A 1 181 ? 0.678 -9.828 -21.042 1.00 95.44 181 ASP A C 1
ATOM 1357 O O . ASP A 1 181 ? -0.380 -10.428 -21.220 1.00 95.44 181 ASP A O 1
ATOM 1361 N N . GLN A 1 182 ? 1.426 -10.032 -19.952 1.00 96.25 182 GLN A N 1
ATOM 1362 C CA . GLN A 1 182 ? 1.083 -10.972 -18.877 1.00 96.25 182 GLN A CA 1
ATOM 1363 C C . GLN A 1 182 ? 0.431 -10.307 -17.661 1.00 96.25 182 GLN A C 1
ATOM 1365 O O . GLN A 1 182 ? -0.016 -11.008 -16.756 1.00 96.25 182 GLN A O 1
ATOM 1370 N N . LEU A 1 183 ? 0.384 -8.973 -17.617 1.00 97.94 183 LEU A N 1
ATOM 1371 C CA . LEU A 1 183 ? -0.157 -8.216 -16.494 1.00 97.94 183 LEU A CA 1
ATOM 1372 C C . LEU A 1 183 ? -1.303 -7.322 -16.949 1.00 97.94 183 LEU A C 1
ATOM 1374 O O . LEU A 1 183 ? -1.150 -6.470 -17.819 1.00 97.94 183 LEU A O 1
ATOM 1378 N N . GLN A 1 184 ? -2.434 -7.405 -16.257 1.00 98.38 184 GLN A N 1
ATOM 1379 C CA . GLN A 1 184 ? -3.436 -6.355 -16.324 1.00 98.38 184 GLN A CA 1
ATOM 1380 C C . GLN A 1 184 ? -2.970 -5.162 -15.478 1.00 98.38 184 GLN A C 1
ATOM 1382 O O . GLN A 1 184 ? -3.075 -5.163 -14.251 1.00 98.38 184 GLN A O 1
ATOM 1387 N N . ILE A 1 185 ? -2.447 -4.127 -16.130 1.00 98.50 185 ILE A N 1
ATOM 1388 C CA . ILE A 1 185 ? -1.975 -2.909 -15.461 1.00 98.50 185 ILE A CA 1
ATOM 1389 C C . ILE A 1 185 ? -3.119 -1.891 -15.407 1.00 98.50 185 ILE A C 1
ATOM 1391 O O . ILE A 1 185 ? -3.659 -1.501 -16.440 1.00 98.50 185 ILE A O 1
ATOM 1395 N N . ILE A 1 186 ? -3.494 -1.465 -14.199 1.00 98.50 186 ILE A N 1
ATOM 1396 C CA . ILE A 1 186 ? -4.609 -0.545 -13.943 1.00 98.50 186 ILE A CA 1
ATOM 1397 C C . ILE A 1 186 ? -4.070 0.751 -13.322 1.00 98.50 186 ILE A C 1
ATOM 1399 O O . ILE A 1 186 ? -3.719 0.769 -12.138 1.00 98.50 186 ILE A O 1
ATOM 1403 N N . PRO A 1 187 ? -4.019 1.851 -14.086 1.00 98.50 187 PRO A N 1
ATOM 1404 C CA . PRO A 1 187 ? -3.611 3.147 -13.562 1.00 98.50 187 PRO A CA 1
ATOM 1405 C C . PRO A 1 187 ? -4.729 3.801 -12.736 1.00 98.50 187 PRO A C 1
ATOM 1407 O O . PRO A 1 187 ? -5.893 3.808 -13.148 1.00 98.50 187 PRO A O 1
ATOM 1410 N N . VAL A 1 188 ? -4.385 4.364 -11.576 1.00 98.62 188 VAL A N 1
ATOM 1411 C CA . VAL A 1 188 ? -5.330 4.957 -10.611 1.00 98.62 188 VAL A CA 1
ATOM 1412 C C . VAL A 1 188 ? -4.879 6.338 -10.132 1.00 98.62 188 VAL A C 1
ATOM 1414 O O . VAL A 1 188 ? -3.685 6.597 -9.995 1.00 98.62 188 VAL A O 1
ATOM 1417 N N . GLU A 1 189 ? -5.836 7.226 -9.857 1.00 98.31 189 GLU A N 1
ATOM 1418 C CA . GLU A 1 189 ? -5.572 8.595 -9.373 1.00 98.31 189 GLU A CA 1
ATOM 1419 C C . GLU A 1 189 ? -5.914 8.754 -7.892 1.00 98.31 189 GLU A C 1
ATOM 1421 O O . GLU A 1 189 ? -5.272 9.516 -7.163 1.00 98.31 189 GLU A O 1
ATOM 1426 N N . LYS A 1 190 ? -6.935 8.029 -7.426 1.00 98.25 190 LYS A N 1
ATOM 1427 C CA . LYS A 1 190 ? -7.400 8.063 -6.044 1.00 98.25 190 LYS A CA 1
ATOM 1428 C C . LYS A 1 190 ? -7.407 6.672 -5.438 1.00 98.25 190 LYS A C 1
ATOM 1430 O O . LYS A 1 190 ? -7.724 5.679 -6.086 1.00 98.25 190 LYS A O 1
ATOM 1435 N N . ILE A 1 191 ? -7.174 6.605 -4.130 1.00 97.94 191 ILE A N 1
ATOM 1436 C CA . ILE A 1 191 ? -7.283 5.344 -3.390 1.00 97.94 191 ILE A CA 1
ATOM 1437 C C . ILE A 1 191 ? -8.699 4.754 -3.464 1.00 97.94 191 ILE A C 1
ATOM 1439 O O . ILE A 1 191 ? -8.871 3.539 -3.449 1.00 97.94 191 ILE A O 1
ATOM 1443 N N . SER A 1 192 ? -9.720 5.604 -3.610 1.00 96.94 192 SER A N 1
ATOM 1444 C CA . SER A 1 192 ? -11.104 5.176 -3.812 1.00 96.94 192 SER A CA 1
ATOM 1445 C C . SER A 1 192 ? -11.300 4.360 -5.087 1.00 96.94 192 SER A C 1
ATOM 1447 O O . SER A 1 192 ? -12.204 3.531 -5.120 1.00 96.94 192 SER A O 1
ATOM 1449 N N . ASP A 1 193 ? -10.476 4.571 -6.118 1.00 97.50 193 ASP A N 1
ATOM 1450 C CA . ASP A 1 193 ? -10.560 3.814 -7.370 1.00 97.50 193 ASP A CA 1
ATOM 1451 C C . ASP A 1 193 ? -10.166 2.357 -7.122 1.00 97.50 193 ASP A C 1
ATOM 1453 O O . ASP A 1 193 ? -10.895 1.440 -7.495 1.00 97.50 193 ASP A O 1
ATOM 1457 N N . VAL A 1 194 ? -9.069 2.154 -6.383 1.00 98.12 194 VAL A N 1
ATOM 1458 C CA . VAL A 1 194 ? -8.593 0.829 -5.963 1.00 98.12 194 VAL A CA 1
ATOM 1459 C C . VAL A 1 194 ? -9.621 0.156 -5.058 1.00 98.12 194 VAL A C 1
ATOM 1461 O O . VAL A 1 194 ? -10.036 -0.971 -5.319 1.00 98.12 194 VAL A O 1
ATOM 1464 N N . LEU A 1 195 ? -10.087 0.849 -4.014 1.00 97.62 195 LEU A N 1
ATOM 1465 C CA . LEU A 1 195 ? -11.045 0.274 -3.065 1.00 97.62 195 LEU A CA 1
ATOM 1466 C C . LEU A 1 195 ? -12.389 -0.065 -3.721 1.00 97.62 195 LEU A C 1
ATOM 1468 O O . LEU A 1 195 ? -13.009 -1.050 -3.334 1.00 97.62 195 LEU A O 1
ATOM 1472 N N . ARG A 1 196 ? -12.845 0.710 -4.712 1.00 96.31 196 ARG A N 1
ATOM 1473 C CA . ARG A 1 196 ? -14.064 0.397 -5.473 1.00 96.31 196 ARG A CA 1
ATOM 1474 C C . ARG A 1 196 ? -13.863 -0.825 -6.366 1.00 96.31 196 ARG A C 1
ATOM 1476 O O . ARG A 1 196 ? -14.718 -1.703 -6.369 1.00 96.31 196 ARG A O 1
ATOM 1483 N N . GLN A 1 197 ? -12.735 -0.908 -7.075 1.00 96.56 197 GLN A N 1
ATOM 1484 C CA . GLN A 1 197 ? -12.406 -2.056 -7.929 1.00 96.56 197 GLN A CA 1
ATOM 1485 C C . GLN A 1 197 ? -12.344 -3.368 -7.129 1.00 96.56 197 GLN A C 1
ATOM 1487 O O . GLN A 1 197 ? -12.683 -4.428 -7.648 1.00 96.56 197 GLN A O 1
ATOM 1492 N N . LEU A 1 198 ? -11.916 -3.286 -5.868 1.00 96.75 198 LEU A N 1
ATOM 1493 C CA . LEU A 1 198 ? -11.778 -4.424 -4.960 1.00 96.75 198 LEU A CA 1
ATOM 1494 C C . LEU A 1 198 ? -13.019 -4.681 -4.088 1.00 96.75 198 LEU A C 1
ATOM 1496 O O . LEU A 1 198 ? -12.951 -5.526 -3.199 1.00 96.75 198 LEU A O 1
ATOM 1500 N N . ASP A 1 199 ? -14.123 -3.954 -4.302 1.00 94.88 199 ASP A N 1
ATOM 1501 C CA . ASP A 1 199 ? -15.335 -4.029 -3.471 1.00 94.88 199 ASP A CA 1
ATOM 1502 C C . ASP A 1 199 ? -15.017 -3.893 -1.964 1.00 94.88 199 ASP A C 1
ATOM 1504 O O . ASP A 1 199 ? -15.471 -4.655 -1.114 1.00 94.88 199 ASP A O 1
ATOM 1508 N N . LEU A 1 200 ? -14.169 -2.929 -1.610 1.00 94.56 200 LEU A N 1
ATOM 1509 C CA . LEU A 1 200 ? -13.835 -2.584 -0.223 1.00 94.56 200 LEU A CA 1
ATOM 1510 C C . LEU A 1 200 ? -14.469 -1.263 0.213 1.00 94.56 200 LEU A C 1
ATOM 1512 O O . LEU A 1 200 ? -14.607 -1.014 1.407 1.00 94.56 200 LEU A O 1
ATOM 1516 N N . LEU A 1 201 ? -14.872 -0.415 -0.735 1.00 87.06 201 LEU A N 1
ATOM 1517 C CA . LEU A 1 201 ? -15.491 0.868 -0.432 1.00 87.06 201 LEU A CA 1
ATOM 1518 C C . LEU A 1 201 ? -16.965 0.661 -0.064 1.00 87.06 201 LEU A C 1
ATOM 1520 O O . LEU A 1 201 ? -17.790 0.336 -0.913 1.00 87.06 201 LEU A O 1
ATOM 1524 N N . VAL A 1 202 ? -17.297 0.853 1.211 1.00 69.75 202 VAL A N 1
ATOM 1525 C CA . VAL A 1 202 ? -18.685 0.798 1.684 1.00 69.75 202 VAL A CA 1
ATOM 1526 C C . VAL A 1 202 ? -19.290 2.185 1.502 1.00 69.75 202 VAL A C 1
ATOM 1528 O O . VAL A 1 202 ? -18.867 3.130 2.164 1.00 69.75 202 VAL A O 1
ATOM 1531 N N . GLU A 1 203 ? -20.255 2.329 0.594 1.00 58.41 203 GLU A N 1
ATOM 1532 C CA . GLU A 1 203 ? -20.963 3.599 0.434 1.00 58.41 203 GLU A CA 1
ATOM 1533 C C . GLU A 1 203 ? -21.680 3.978 1.736 1.00 58.41 203 GLU A C 1
ATOM 1535 O O . GLU A 1 203 ? -22.331 3.160 2.396 1.00 58.41 203 GLU A O 1
ATOM 1540 N N . SER A 1 204 ? -21.537 5.245 2.116 1.00 47.12 204 SER A N 1
ATOM 1541 C CA . SER A 1 204 ? -22.271 5.857 3.213 1.00 47.12 204 SER A CA 1
ATOM 1542 C C . SER A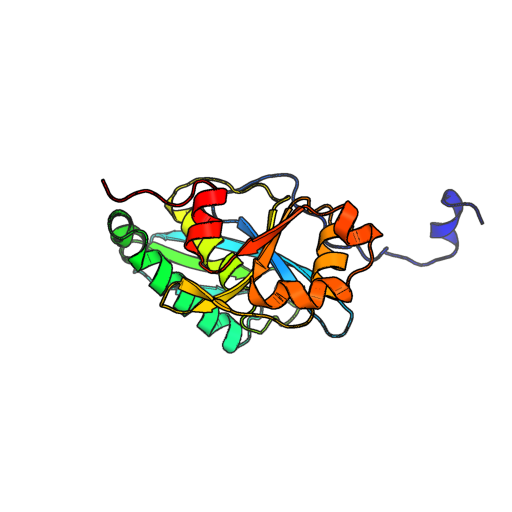 1 204 ? -23.764 5.879 2.873 1.00 47.12 204 SER A C 1
ATOM 1544 O O . SER A 1 204 ? -24.241 6.836 2.271 1.00 47.12 204 SER A O 1
ATOM 1546 N N . ALA A 1 205 ? -24.497 4.830 3.246 1.00 35.19 205 ALA A N 1
ATOM 1547 C CA . ALA A 1 205 ? -25.937 4.938 3.475 1.00 35.19 205 ALA A CA 1
ATOM 1548 C C . ALA A 1 205 ? -26.212 5.877 4.656 1.00 35.19 205 ALA A C 1
ATOM 1550 O O . ALA A 1 205 ? -25.489 5.741 5.689 1.00 35.19 205 ALA A O 1
#

Secondary structure (DSSP, 8-state):
--GGGHHHHS-----------SS--TTEEEEEEEETTEEEEEEEEEEEEESSS-EEEESSB-HHHHHHHHHHHHHHHHH-GGGTTHHHHEEEEEE-S-SSS-B-SSTBHHHHHHHHHHHHHTPPPPTTEEE-BEE-TT-BEE--S-HHHHHHHHHHTT--EEEEEGGGGGGGGGS-HHHHTT-EEEEESBHHHHHHHTT------

Organism: NCBI:txid626523

InterPro domains:
  IPR008268 Peptidase S16, active site [PS01046] (104-112)
  IPR008269 Peptidase S16, Lon proteolytic domain [PF05362] (3-197)
  IPR008269 Peptidase S16, Lon proteolytic domain [PS51786] (23-201)
  IPR014721 Small ribosomal subunit protein uS5 domain 2-type fold, subgroup [G3DSA:3.30.230.10] (17-201)
  IPR020568 Ribosomal protein uS5 domain 2-type superfamily [SSF54211] (26-198)
  IPR027065 Lon protease [PTHR10046] (2-198)

Sequence (205 aa):
MTGENLPDFLDMNPMIHNRVRDSANPGVITGLAWTPVGGTILYIETMFTKGSGKVQVTGQLGDVMKESAQIAVSLVKNLYPKQSRLFEENDLHIHVPDGATPKDGPSAGITLVTALSSLLTGRSVSPHYAMTGEVSLQGNVNPIGGLPEKLMAAQRAGVETVFIPRDNEQDLRDVADEVKDQLQIIPVEKISDVLRQLDLLVESA

pLDDT: mean 90.38, std 12.89, range [35.19, 98.75]

Radius of gyration: 17.71 Å; chains: 1; bounding box: 53×47×48 Å

Foldseek 3Di:
DDPVCVVVVDVDPDPDAAAQDPDWFQLKEWEWDADPVFIHIKIKHKDWDFDQLAEAEAQQEDPQVVVLLVLLVLLLCVLCVVLVVSSRRTYMYIYIDDRPDHDYDQFCSLVNNRSVLSRSVRNTFGSLEYETFGAGNVQFGHADPRVQRRLVNSLVNNRAEYEHAQVCPVVCVVHDPVSVVRHHYHHDTGSVVVCVVRVSRDDDD